Protein AF-A0A956CWF9-F1 (afdb_monomer)

pLDDT: mean 78.9, std 21.02, range [32.06, 98.38]

Sequence (217 aa):
RGPAAGLASVAGERPSEADIERQHREHLRGQAMARPWLARTEPELRRQPDGSLLYDGHRFRARIRPDGSVEFEDHGNAQTNGFSASGSFDLTDAIMGASGQDPHAAERDWFMRRTREVRERLESQYRAEQNAQGLSRLRGRLGRVWATTTRSTGARRRRIFQIWDEMAEDDTGRRGRDIVYAFIRETIPAGSEDAYTESELTRLNGSRESTQRFAPY

Mean predicted aligned error: 14.61 Å

Secondary structure (DSSP, 8-state):
-------------PPPHHHHHHHHHHHHHHHHH--GGGS-----PEEPTTS-EEEE-SSEEEEE-TTS-EEEEESS-----S----S---TTSSSSSSS---TTHHHHHHHHHHTHHHHHHHHHHHHHHHHHHHHHHHHHHHHHHHH-TTS-HHHHHHHHHHHHHTS-SSHHHHHHHHHHHHHHHHHS-TTSTTSPPHHHHHHHHHT--SSS-----

Radius of gyration: 35.84 Å; Cα contacts (8 Å, |Δi|>4): 148; chains: 1; bounding box: 73×37×129 Å

Solvent-accessible surface area (backbone atoms only — not comparable to full-atom values): 13351 Å² total; per-residue (Å²): 136,88,87,83,86,81,80,79,78,81,74,71,78,73,76,49,71,71,52,51,54,49,51,49,50,53,49,52,48,48,54,68,68,52,52,76,81,69,67,71,70,79,85,67,67,44,79,45,97,86,59,24,33,38,34,79,51,91,64,34,34,35,38,32,42,45,64,31,50,78,44,79,46,70,71,80,68,90,81,71,88,85,76,86,72,89,59,95,70,76,84,79,75,76,88,73,79,81,94,72,84,62,93,53,49,74,57,51,55,46,49,56,62,75,41,40,70,61,24,56,50,30,27,52,50,40,52,52,50,53,48,52,52,51,53,52,50,49,54,54,50,53,51,53,49,65,68,42,73,95,44,56,70,68,56,35,52,51,52,54,49,48,62,53,39,74,39,56,96,47,74,67,24,50,57,51,39,55,52,53,32,51,49,38,46,74,77,39,32,84,88,42,96,77,28,86,45,72,72,53,43,52,53,51,55,72,70,55,83,40,93,68,80,78,67,66,118

Foldseek 3Di:
DDDDDDPDDPPPPDDDPVRVVVVVVVVVVVVVVPPVCVVPPQFDWDADPQRWTWGDDPFWIWIQHLLLQIDIGGPDDPDDPDDPPPDRDPPPPPPPDDDDDPPCPVVVVVNCVSCVVVSVVSNVVVVVVVLVVVLVVLLVVLVVLCPPPVDDLLVSVVVLLVQLLPFDPDPSSVVSNVSSLVSCCVPVNPPDPSHQDPVNQVVSQVPGPDPDRPDSD

Nearest PDB structures (foldseek):
  4amw-assembly3_C  TM=5.789E-01  e=9.555E-01  Gracilariopsis lemaneiformis
  4r5l-assembly1_A  TM=3.100E-01  e=9.785E+00  Escherichia coli K-12

Structure (mmCIF, N/CA/C/O backbone):
data_AF-A0A956CWF9-F1
#
_entry.id   AF-A0A956CWF9-F1
#
loop_
_atom_site.group_PDB
_atom_site.id
_atom_site.type_symbol
_atom_site.label_atom_id
_atom_site.label_alt_id
_atom_site.label_comp_id
_atom_site.label_asym_id
_atom_site.label_entity_id
_atom_site.label_seq_id
_atom_site.pdbx_PDB_ins_code
_atom_site.Cartn_x
_atom_site.Cartn_y
_atom_site.Cartn_z
_atom_site.occupancy
_atom_site.B_iso_or_equiv
_atom_site.auth_seq_id
_atom_site.auth_comp_id
_atom_site.auth_asym_id
_atom_site.auth_atom_id
_atom_site.pdbx_PDB_model_num
ATOM 1 N N . ARG A 1 1 ? 47.752 -22.255 -101.907 1.00 38.72 1 ARG A N 1
ATOM 2 C CA . ARG A 1 1 ? 47.970 -20.828 -101.568 1.00 38.72 1 ARG A CA 1
ATOM 3 C C . ARG A 1 1 ? 46.664 -20.308 -100.959 1.00 38.72 1 ARG A C 1
ATOM 5 O O . ARG A 1 1 ? 45.693 -20.242 -101.696 1.00 38.72 1 ARG A O 1
ATOM 12 N N . GLY A 1 2 ? 46.623 -20.110 -99.630 1.00 45.16 2 GLY A N 1
ATOM 13 C CA . GLY A 1 2 ? 45.512 -19.466 -98.882 1.00 45.16 2 GLY A CA 1
ATOM 14 C C . GLY A 1 2 ? 45.508 -17.935 -99.061 1.00 45.16 2 GLY A C 1
ATOM 15 O O . GLY A 1 2 ? 46.334 -17.472 -99.854 1.00 45.16 2 GLY A O 1
ATOM 16 N N . PRO A 1 3 ? 44.639 -17.143 -98.385 1.00 46.34 3 PRO A N 1
ATOM 17 C CA . PRO A 1 3 ? 44.440 -17.103 -96.914 1.00 46.34 3 PRO A CA 1
ATOM 18 C C . PRO A 1 3 ? 42.939 -17.128 -96.490 1.00 46.34 3 PRO A C 1
ATOM 20 O O . PRO A 1 3 ? 42.069 -16.904 -97.319 1.00 46.34 3 PRO A O 1
ATOM 23 N N . ALA A 1 4 ? 42.507 -17.620 -95.321 1.00 37.88 4 ALA A N 1
ATOM 24 C CA . ALA A 1 4 ? 42.703 -17.292 -93.892 1.00 37.88 4 ALA A CA 1
ATOM 25 C C . ALA A 1 4 ? 41.442 -16.629 -93.297 1.00 37.88 4 ALA A C 1
ATOM 27 O O . ALA A 1 4 ? 41.021 -15.550 -93.705 1.00 37.88 4 ALA A O 1
ATOM 28 N N . ALA A 1 5 ? 40.853 -17.328 -92.326 1.00 47.03 5 ALA A N 1
ATOM 29 C CA . ALA A 1 5 ? 39.721 -16.906 -91.520 1.00 47.03 5 ALA A CA 1
ATOM 30 C C . ALA A 1 5 ? 40.086 -15.683 -90.662 1.00 47.03 5 ALA A C 1
ATOM 32 O O . ALA A 1 5 ? 41.040 -15.724 -89.886 1.00 47.03 5 ALA A O 1
ATOM 33 N N . GLY A 1 6 ? 39.311 -14.606 -90.789 1.00 35.19 6 GLY A N 1
ATOM 34 C CA . GLY A 1 6 ? 39.386 -13.447 -89.906 1.00 35.19 6 GLY A CA 1
ATOM 35 C C . GLY A 1 6 ? 38.500 -13.655 -88.683 1.00 35.19 6 GLY A C 1
ATOM 36 O O . GLY A 1 6 ? 37.302 -13.392 -88.734 1.00 35.19 6 GLY A O 1
ATOM 37 N N . LEU A 1 7 ? 39.090 -14.123 -87.584 1.00 40.03 7 LEU A N 1
ATOM 38 C CA . LEU A 1 7 ? 38.522 -13.974 -86.245 1.00 40.03 7 LEU A CA 1
ATOM 39 C C . LEU A 1 7 ? 38.532 -12.478 -85.901 1.00 40.03 7 LEU A C 1
ATOM 41 O O . LEU A 1 7 ? 39.585 -11.917 -85.600 1.00 40.03 7 LEU A O 1
ATOM 45 N N . ALA A 1 8 ? 37.375 -11.819 -85.971 1.00 40.47 8 ALA A N 1
ATOM 46 C CA . ALA A 1 8 ? 37.222 -10.473 -85.436 1.00 40.47 8 ALA A CA 1
ATOM 47 C C . ALA A 1 8 ? 37.295 -10.554 -83.906 1.00 40.47 8 ALA A C 1
ATOM 49 O O . ALA A 1 8 ? 36.378 -11.032 -83.239 1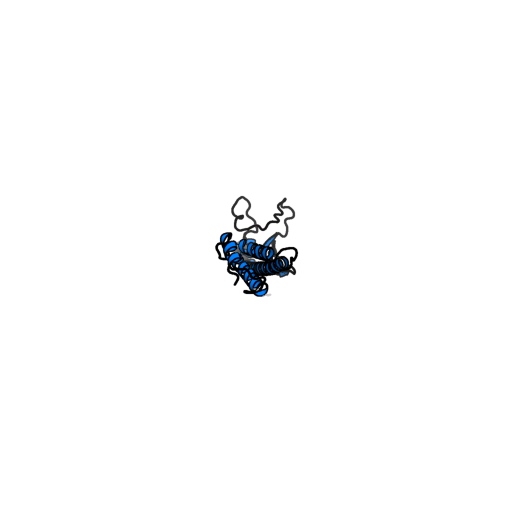.00 40.47 8 ALA A O 1
ATOM 50 N N . SER A 1 9 ? 38.438 -10.127 -83.373 1.00 40.41 9 SER A N 1
ATOM 51 C CA . SER A 1 9 ? 38.674 -9.905 -81.953 1.00 40.41 9 SER A CA 1
ATOM 52 C C . SER A 1 9 ? 37.603 -8.962 -81.405 1.00 40.41 9 SER A C 1
ATOM 54 O O . SER A 1 9 ? 37.582 -7.778 -81.743 1.00 40.41 9 SER A O 1
ATOM 56 N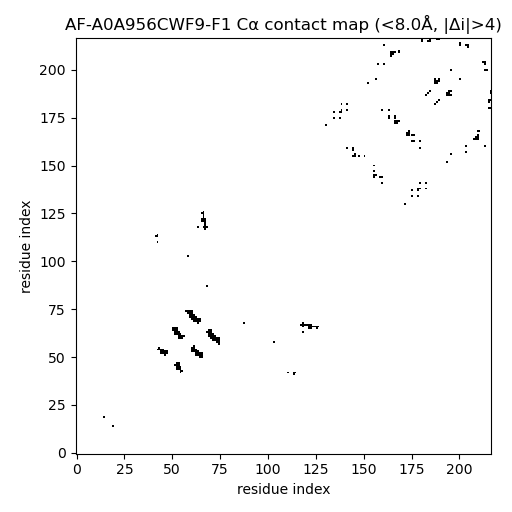 N . VAL A 1 10 ? 36.708 -9.478 -80.560 1.00 42.62 10 VAL A N 1
ATOM 57 C CA . VAL A 1 10 ? 35.881 -8.645 -79.683 1.00 42.62 10 VAL A CA 1
ATOM 58 C C . VAL A 1 10 ? 36.826 -8.093 -78.620 1.00 42.62 10 VAL A C 1
ATOM 60 O O . VAL A 1 10 ? 36.979 -8.658 -77.538 1.00 42.62 10 VAL A O 1
ATOM 63 N N . ALA A 1 11 ? 37.524 -7.012 -78.959 1.00 43.06 11 ALA A N 1
ATOM 64 C CA . ALA A 1 11 ? 38.237 -6.195 -77.995 1.00 43.06 11 ALA A CA 1
ATOM 65 C C . ALA A 1 11 ? 37.185 -5.446 -77.168 1.00 43.06 11 ALA A C 1
ATOM 67 O O . ALA A 1 11 ? 36.876 -4.288 -77.424 1.00 43.06 11 ALA A O 1
ATOM 68 N N . GLY A 1 12 ? 36.579 -6.152 -76.209 1.00 46.28 12 GLY A N 1
ATOM 69 C CA . GLY A 1 12 ? 35.868 -5.513 -75.113 1.00 46.28 12 GLY A CA 1
ATOM 70 C C . GLY A 1 12 ? 36.870 -4.622 -74.394 1.00 46.28 12 GLY A C 1
ATOM 71 O O . GLY A 1 12 ? 37.848 -5.117 -73.829 1.00 46.28 12 GLY A O 1
ATOM 72 N N . GLU A 1 13 ? 36.668 -3.317 -74.515 1.00 55.78 13 GLU A N 1
ATOM 73 C CA . GLU A 1 13 ? 37.487 -2.275 -73.914 1.00 55.78 13 GLU A CA 1
ATOM 74 C C . GLU A 1 13 ? 37.594 -2.570 -72.415 1.00 55.78 13 GLU A C 1
ATOM 76 O O . GLU A 1 13 ? 36.598 -2.559 -71.687 1.00 55.78 13 GLU A O 1
ATOM 81 N N . ARG A 1 14 ? 38.788 -2.979 -71.962 1.00 58.00 14 ARG A N 1
ATOM 82 C CA . ARG A 1 14 ? 38.994 -3.276 -70.545 1.00 58.00 14 ARG A CA 1
ATOM 83 C C . ARG A 1 14 ? 38.782 -1.968 -69.785 1.00 58.00 14 ARG A C 1
ATOM 85 O O . ARG A 1 14 ? 39.391 -0.971 -70.177 1.00 58.00 14 ARG A O 1
ATOM 92 N N . PRO A 1 15 ? 37.942 -1.958 -68.738 1.00 66.75 15 PRO A N 1
ATOM 93 C CA . PRO A 1 15 ? 37.686 -0.746 -67.978 1.00 66.75 15 PRO A CA 1
ATOM 94 C C . PRO A 1 15 ? 39.013 -0.182 -67.477 1.00 66.75 15 PRO A C 1
ATOM 96 O O . PRO A 1 15 ? 39.877 -0.931 -67.009 1.00 66.75 15 PRO A O 1
ATOM 99 N N . SER A 1 16 ? 39.185 1.130 -67.625 1.00 76.44 16 SER A N 1
ATOM 100 C CA . SER A 1 16 ? 40.387 1.797 -67.144 1.00 76.44 16 SER A CA 1
ATOM 101 C C . SER A 1 16 ? 40.460 1.691 -65.619 1.00 76.44 16 SER A C 1
ATOM 103 O O . SER A 1 16 ? 39.441 1.544 -64.940 1.00 76.44 16 SER A O 1
ATOM 105 N N . GLU A 1 17 ? 41.661 1.789 -65.058 1.00 69.31 17 GLU A N 1
ATOM 106 C CA . GLU A 1 17 ? 41.864 1.783 -63.604 1.00 69.31 17 GLU A CA 1
ATOM 107 C C . GLU A 1 17 ? 41.002 2.850 -62.903 1.00 69.31 17 GLU A C 1
ATOM 109 O O . GLU A 1 17 ? 40.387 2.583 -61.872 1.00 69.31 17 GLU A O 1
ATOM 114 N N . ALA A 1 18 ? 40.834 4.013 -63.540 1.00 75.19 18 ALA A N 1
ATOM 115 C CA . ALA A 1 18 ? 39.963 5.082 -63.062 1.00 75.19 18 ALA A CA 1
ATOM 116 C C . ALA A 1 18 ? 38.472 4.689 -63.035 1.00 75.19 18 ALA A C 1
ATOM 118 O O . ALA A 1 18 ? 37.728 5.137 -62.159 1.00 75.19 18 ALA A O 1
ATOM 119 N N . ASP A 1 19 ? 38.015 3.847 -63.964 1.00 73.31 19 ASP A N 1
ATOM 120 C CA . ASP A 1 19 ? 36.632 3.360 -63.988 1.00 73.31 19 ASP A CA 1
ATOM 121 C C . ASP A 1 19 ? 36.388 2.304 -62.912 1.00 73.31 19 ASP A C 1
ATOM 123 O O . ASP A 1 19 ? 35.338 2.319 -62.265 1.00 73.31 19 ASP A O 1
ATOM 127 N N . ILE A 1 20 ? 37.386 1.455 -62.658 1.00 71.62 20 ILE A N 1
ATOM 128 C CA . ILE A 1 20 ? 37.357 0.465 -61.579 1.00 71.62 20 ILE A CA 1
ATOM 129 C C . ILE A 1 20 ? 37.327 1.171 -60.219 1.00 71.62 20 ILE A C 1
ATOM 131 O O . ILE A 1 20 ? 36.494 0.841 -59.375 1.00 71.62 20 ILE A O 1
ATOM 135 N N . GLU A 1 21 ? 38.169 2.186 -60.006 1.00 69.75 21 GLU A N 1
ATOM 136 C CA . GLU A 1 21 ? 38.171 2.960 -58.760 1.00 69.75 21 GLU A CA 1
ATOM 137 C C . GLU A 1 21 ? 36.849 3.692 -58.520 1.00 69.75 21 GLU A C 1
ATOM 139 O O . GLU A 1 21 ? 36.355 3.737 -57.390 1.00 69.75 21 GLU A O 1
ATOM 144 N N . ARG A 1 22 ? 36.262 4.264 -59.575 1.00 76.88 22 ARG A N 1
ATOM 145 C CA . ARG A 1 22 ? 34.980 4.969 -59.499 1.00 76.88 22 ARG A CA 1
ATOM 146 C C . ARG A 1 22 ? 33.849 4.014 -59.132 1.00 76.88 22 ARG A C 1
ATOM 148 O O . ARG A 1 22 ? 33.129 4.285 -58.173 1.00 76.88 22 ARG A O 1
ATOM 155 N N . GLN A 1 23 ? 33.748 2.877 -59.825 1.00 75.31 23 GLN A N 1
ATOM 156 C CA . GLN A 1 23 ? 32.753 1.846 -59.524 1.00 75.31 23 GLN A CA 1
ATOM 157 C C . GLN A 1 23 ? 32.936 1.277 -58.120 1.00 75.31 23 GLN A C 1
ATOM 159 O O . GLN A 1 23 ? 31.961 1.111 -57.391 1.00 75.31 23 GLN A O 1
ATOM 164 N N . HIS A 1 24 ? 34.178 1.031 -57.7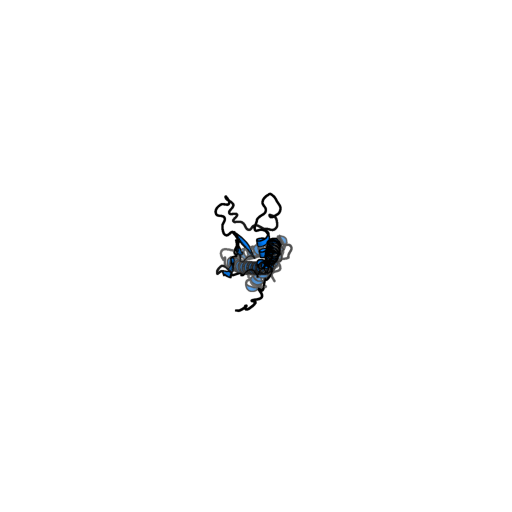00 1.00 69.44 24 HIS A N 1
ATOM 165 C CA . HIS A 1 24 ? 34.462 0.532 -56.361 1.00 69.44 24 HIS A CA 1
ATOM 166 C C . HIS A 1 24 ? 34.076 1.556 -55.286 1.00 69.44 24 HIS A C 1
ATOM 168 O O . HIS A 1 24 ? 33.443 1.202 -54.295 1.00 69.44 24 HIS A O 1
ATOM 174 N N . ARG A 1 25 ? 34.366 2.846 -55.498 1.00 70.19 25 ARG A N 1
ATOM 175 C CA . ARG A 1 25 ? 33.988 3.926 -54.575 1.00 70.19 25 ARG A CA 1
ATOM 176 C C . ARG A 1 25 ? 32.476 4.116 -54.495 1.00 70.19 25 ARG A C 1
ATOM 178 O O . ARG A 1 25 ? 31.954 4.316 -53.403 1.00 70.19 25 ARG A O 1
ATOM 185 N N . GLU A 1 26 ? 31.767 4.043 -55.617 1.00 74.06 26 GLU A N 1
ATOM 186 C CA . GLU A 1 26 ? 30.302 4.104 -55.655 1.00 74.06 26 GLU A CA 1
ATOM 187 C C . GLU A 1 26 ? 29.667 2.884 -54.988 1.00 74.06 26 GLU A C 1
ATOM 189 O O . GLU A 1 26 ? 28.724 3.037 -54.214 1.00 74.06 26 GLU A O 1
ATOM 194 N N . HIS A 1 27 ? 30.232 1.696 -55.199 1.00 70.62 27 HIS A N 1
ATOM 195 C CA . HIS A 1 27 ? 29.799 0.465 -54.550 1.00 70.62 27 HIS A CA 1
ATOM 196 C C . HIS A 1 27 ? 30.008 0.515 -53.034 1.00 70.62 27 HIS A C 1
ATOM 198 O O . HIS A 1 27 ? 29.072 0.268 -52.278 1.00 70.62 27 HIS A O 1
ATOM 204 N N . LEU A 1 28 ? 31.198 0.912 -52.575 1.00 71.62 28 LEU A N 1
ATOM 205 C CA . LEU A 1 28 ? 31.502 1.076 -51.152 1.00 71.62 28 LEU A CA 1
ATOM 206 C C . LEU A 1 28 ? 30.658 2.182 -50.516 1.00 71.62 28 LEU A C 1
ATOM 208 O O . LEU A 1 28 ? 30.201 2.030 -49.389 1.00 71.62 28 LEU A O 1
ATOM 212 N N . ARG A 1 29 ? 30.393 3.279 -51.234 1.00 62.50 29 ARG A N 1
ATOM 213 C CA . ARG A 1 29 ? 29.487 4.339 -50.772 1.00 62.50 29 ARG A CA 1
ATOM 214 C C . ARG A 1 29 ? 28.044 3.841 -50.697 1.00 62.50 29 ARG A C 1
ATOM 216 O O . ARG A 1 29 ? 27.359 4.154 -49.731 1.00 62.50 29 ARG A O 1
ATOM 223 N N . GLY A 1 30 ? 27.602 3.043 -51.665 1.00 61.34 30 GLY A N 1
ATOM 224 C CA . GLY A 1 30 ? 26.303 2.374 -51.665 1.00 61.34 30 GLY A CA 1
ATOM 225 C C . GLY A 1 30 ? 26.160 1.396 -50.501 1.00 61.34 30 GLY A C 1
ATOM 226 O O . GLY A 1 30 ? 25.149 1.437 -49.813 1.00 61.34 30 GLY A O 1
ATOM 227 N N . GLN A 1 31 ? 27.188 0.596 -50.211 1.00 57.97 31 GLN A N 1
ATOM 228 C CA . GLN A 1 31 ? 27.231 -0.300 -49.051 1.00 57.97 31 GLN A CA 1
ATOM 229 C C . GLN A 1 31 ? 27.351 0.444 -47.714 1.00 57.97 31 GLN A C 1
ATOM 231 O O . GLN A 1 31 ? 26.787 0.004 -46.724 1.00 57.97 31 GLN A O 1
ATOM 236 N N . ALA A 1 32 ? 28.056 1.575 -47.658 1.00 52.75 32 ALA A N 1
ATOM 237 C CA . ALA A 1 32 ? 28.150 2.390 -46.446 1.00 52.75 32 ALA A CA 1
ATOM 238 C C . ALA A 1 32 ? 26.839 3.146 -46.152 1.00 52.75 32 ALA A C 1
ATOM 240 O O . ALA A 1 32 ? 26.505 3.391 -44.990 1.00 52.75 32 ALA A O 1
ATOM 241 N N . MET A 1 33 ? 26.096 3.518 -47.202 1.00 56.00 33 MET A N 1
ATOM 242 C CA . MET A 1 33 ? 24.789 4.179 -47.110 1.00 56.00 33 MET A CA 1
ATOM 243 C C . MET A 1 33 ? 23.637 3.185 -46.924 1.00 56.00 33 MET A C 1
ATOM 245 O O . MET A 1 33 ? 22.672 3.493 -46.224 1.00 56.00 33 MET A O 1
ATOM 249 N N . ALA A 1 34 ? 23.739 1.980 -47.488 1.00 47.62 34 ALA A N 1
ATOM 250 C CA . ALA A 1 34 ? 22.885 0.856 -47.146 1.00 47.62 34 ALA A CA 1
ATOM 251 C C . ALA A 1 34 ? 23.291 0.389 -45.750 1.00 47.62 34 ALA A C 1
ATOM 253 O O . ALA A 1 34 ? 24.255 -0.340 -45.574 1.00 47.62 34 ALA A O 1
ATOM 254 N N . ARG A 1 35 ? 22.573 0.845 -44.729 1.00 47.84 35 ARG A N 1
ATOM 255 C CA . ARG A 1 35 ? 22.783 0.426 -43.342 1.00 47.84 35 ARG A CA 1
ATOM 256 C C . ARG A 1 35 ? 21.734 -0.649 -43.024 1.00 47.84 35 ARG A C 1
ATOM 258 O O . ARG A 1 35 ? 20.735 -0.325 -42.394 1.00 47.84 35 ARG A O 1
ATOM 265 N N . PRO A 1 36 ? 21.869 -1.915 -43.463 1.00 42.94 36 PRO A N 1
ATOM 266 C CA . PRO A 1 36 ? 20.877 -2.957 -43.176 1.00 42.94 36 PRO A CA 1
ATOM 267 C C . PRO A 1 36 ? 20.695 -3.199 -41.667 1.00 42.94 36 PRO A C 1
ATOM 269 O O . PRO A 1 36 ? 19.621 -3.600 -41.239 1.00 42.94 36 PRO A O 1
ATOM 272 N N . TRP A 1 37 ? 21.682 -2.845 -40.837 1.00 50.50 37 TRP A N 1
ATOM 273 C CA . TRP A 1 37 ? 21.579 -2.840 -39.369 1.00 50.50 37 TRP A CA 1
ATOM 274 C C . TRP A 1 37 ? 20.789 -1.648 -38.783 1.00 50.50 37 TRP A C 1
ATOM 276 O O . TRP A 1 37 ? 20.643 -1.541 -37.567 1.00 50.50 37 TRP A O 1
ATOM 286 N N . LEU A 1 38 ? 20.300 -0.719 -39.615 1.00 45.50 38 LEU A N 1
ATOM 287 C CA . LEU A 1 38 ? 19.359 0.334 -39.206 1.00 45.50 38 LEU A CA 1
ATOM 288 C C . LEU A 1 38 ? 17.898 -0.116 -39.251 1.00 45.50 38 LEU A C 1
ATOM 290 O O . LEU A 1 38 ? 17.056 0.581 -38.684 1.00 45.50 38 LEU A O 1
ATOM 294 N N . ALA A 1 39 ? 17.593 -1.277 -39.841 1.00 48.31 39 ALA A N 1
ATOM 295 C CA . ALA A 1 39 ? 16.344 -1.974 -39.560 1.00 48.31 39 ALA A CA 1
ATOM 296 C C . ALA A 1 39 ? 16.442 -2.536 -38.134 1.00 48.31 39 ALA A C 1
ATOM 298 O O . ALA A 1 39 ? 16.734 -3.707 -37.918 1.00 48.31 39 ALA A O 1
ATOM 299 N N . ARG A 1 40 ? 16.320 -1.650 -37.141 1.00 57.75 40 ARG A N 1
ATOM 300 C CA . ARG A 1 40 ? 16.381 -2.015 -35.728 1.00 57.75 40 ARG A CA 1
ATOM 301 C C . ARG A 1 40 ? 15.134 -2.834 -35.401 1.00 57.75 40 ARG A C 1
ATOM 303 O O . ARG A 1 40 ? 14.070 -2.263 -35.173 1.00 57.75 40 ARG A O 1
ATOM 310 N N . THR A 1 41 ? 15.274 -4.155 -35.439 1.00 67.69 41 THR A N 1
ATOM 311 C CA . THR A 1 41 ? 14.266 -5.124 -35.000 1.00 67.69 41 THR A CA 1
ATOM 312 C C . THR A 1 41 ? 13.858 -4.832 -33.558 1.00 67.69 41 THR A C 1
ATOM 314 O O . THR A 1 41 ? 14.696 -4.417 -32.763 1.00 67.69 41 THR A O 1
ATOM 317 N N . GLU A 1 42 ? 12.579 -5.018 -33.224 1.00 80.81 42 GLU A N 1
ATOM 318 C CA . GLU A 1 42 ? 12.066 -4.926 -31.849 1.00 80.81 42 GLU A CA 1
ATOM 319 C C . GLU A 1 42 ? 12.986 -5.691 -30.876 1.00 80.81 42 GLU A C 1
ATOM 321 O O . GLU A 1 42 ? 13.423 -6.792 -31.225 1.00 80.81 42 GLU A O 1
ATOM 326 N N . PRO A 1 43 ? 13.307 -5.158 -29.681 1.00 87.56 43 PRO A N 1
ATOM 327 C CA . PRO A 1 43 ? 14.107 -5.909 -28.723 1.00 87.56 43 PRO A CA 1
ATOM 328 C C . PRO A 1 43 ? 13.384 -7.205 -28.343 1.00 87.56 43 PRO A C 1
ATOM 330 O O . PRO A 1 43 ? 12.269 -7.184 -27.820 1.00 87.56 43 PRO A O 1
ATOM 333 N N . GLU A 1 44 ? 14.031 -8.342 -28.585 1.00 91.69 44 GLU A N 1
ATOM 334 C CA . GLU A 1 44 ? 13.503 -9.642 -28.184 1.00 91.69 44 GLU A CA 1
ATOM 335 C C . GLU A 1 44 ? 13.691 -9.829 -26.676 1.00 91.69 44 GLU A C 1
ATOM 337 O O . GLU A 1 44 ? 14.806 -9.979 -26.170 1.00 91.69 44 GLU A O 1
ATOM 342 N N . LEU A 1 45 ? 12.579 -9.787 -25.943 1.00 94.12 45 LEU A N 1
ATOM 343 C CA . LEU A 1 45 ? 12.557 -9.902 -24.490 1.00 94.12 45 LEU A CA 1
ATOM 344 C C . LEU A 1 45 ? 12.167 -11.320 -24.070 1.00 94.12 45 LEU A C 1
ATOM 346 O O . LEU A 1 45 ? 11.067 -11.792 -24.363 1.00 94.12 45 LEU A O 1
ATOM 350 N N . ARG A 1 46 ? 13.043 -11.988 -23.318 1.00 95.88 46 ARG A N 1
ATOM 351 C CA . ARG A 1 46 ? 12.792 -13.315 -22.744 1.00 95.88 46 ARG A CA 1
ATOM 352 C C . ARG A 1 46 ? 12.321 -13.190 -21.303 1.00 95.88 46 ARG A C 1
ATOM 354 O O . ARG A 1 46 ? 13.019 -12.622 -20.468 1.00 95.88 46 ARG A O 1
ATOM 361 N N . ARG A 1 47 ? 11.146 -13.738 -20.989 1.00 95.69 47 ARG A N 1
ATOM 362 C CA . ARG A 1 47 ? 10.630 -13.753 -19.615 1.00 95.69 47 ARG A CA 1
ATOM 363 C C . ARG A 1 47 ? 11.380 -14.768 -18.759 1.00 95.69 47 ARG A C 1
ATOM 365 O O . ARG A 1 47 ? 11.548 -15.911 -19.174 1.00 95.69 47 ARG A O 1
ATOM 372 N N . GLN A 1 48 ? 11.759 -14.352 -17.557 1.00 95.50 48 GLN A N 1
ATOM 373 C CA . GLN A 1 48 ? 12.440 -15.182 -16.571 1.00 95.50 48 GLN A CA 1
ATOM 374 C C . GLN A 1 48 ? 11.482 -15.655 -15.461 1.00 95.50 48 GLN A C 1
ATOM 376 O O . GLN A 1 48 ? 10.438 -15.030 -15.242 1.00 95.50 48 GLN A O 1
ATOM 381 N N . PRO A 1 49 ? 11.822 -16.738 -14.727 1.00 92.62 49 PRO A N 1
ATOM 382 C CA . PRO A 1 49 ? 10.987 -17.268 -13.641 1.00 92.62 49 PRO A CA 1
ATOM 383 C C . PRO A 1 49 ? 10.722 -16.275 -12.502 1.00 92.62 49 PRO A C 1
ATOM 385 O O . PRO A 1 49 ? 9.680 -16.332 -11.860 1.00 92.62 49 PRO A O 1
ATOM 388 N N . ASP A 1 50 ? 11.649 -15.347 -12.271 1.00 89.38 50 ASP A N 1
ATOM 389 C CA . ASP A 1 50 ? 11.549 -14.290 -11.257 1.00 89.38 50 ASP A CA 1
ATOM 390 C C . ASP A 1 50 ? 10.683 -13.089 -11.689 1.00 89.38 50 ASP A C 1
ATOM 392 O O . ASP A 1 50 ? 10.614 -12.083 -10.984 1.00 89.38 50 ASP A O 1
ATOM 396 N N . GLY A 1 51 ? 10.037 -13.176 -12.856 1.00 90.00 51 GLY A N 1
ATOM 397 C CA . GLY A 1 51 ? 9.179 -12.131 -13.406 1.00 90.00 51 GLY A CA 1
ATOM 398 C C . GLY A 1 51 ? 9.914 -11.033 -14.177 1.00 90.00 51 GLY A C 1
ATOM 399 O O . GLY A 1 51 ? 9.247 -10.196 -14.781 1.00 90.00 51 GLY A O 1
ATOM 400 N N . SER A 1 52 ? 11.249 -11.040 -14.211 1.00 93.75 52 SER A N 1
ATOM 401 C CA . SER A 1 52 ? 12.025 -10.104 -15.030 1.00 93.75 52 SER A CA 1
ATOM 402 C C . SER A 1 52 ? 11.980 -10.453 -16.522 1.00 93.75 52 SER A C 1
ATOM 404 O O . SER A 1 52 ? 11.642 -11.575 -16.918 1.00 93.75 52 SER A O 1
ATOM 406 N N . LEU A 1 53 ? 12.340 -9.485 -17.365 1.00 95.56 53 LEU A N 1
ATOM 407 C CA . LEU A 1 53 ? 12.535 -9.671 -18.799 1.00 95.56 53 LEU A CA 1
ATOM 408 C C . LEU A 1 53 ? 14.006 -9.456 -19.153 1.00 95.56 53 LEU A C 1
ATOM 410 O O . LEU A 1 53 ? 14.589 -8.431 -18.807 1.00 95.56 53 LEU A O 1
ATOM 414 N N . LEU A 1 54 ? 14.594 -10.411 -19.862 1.00 95.38 54 LEU A N 1
ATOM 415 C CA . LEU A 1 54 ? 15.979 -10.381 -20.302 1.00 95.38 54 LEU A CA 1
ATOM 416 C C . LEU A 1 54 ? 16.058 -10.068 -21.796 1.00 95.38 54 LEU A C 1
ATOM 418 O O . LEU A 1 54 ? 15.511 -10.798 -22.621 1.00 95.38 54 LEU A O 1
ATOM 422 N N . TYR A 1 55 ? 16.802 -9.027 -22.127 1.00 92.69 55 TYR A N 1
ATOM 423 C CA . TYR A 1 55 ? 17.321 -8.748 -23.454 1.00 92.69 55 TYR A CA 1
ATOM 424 C C . TYR A 1 55 ? 18.790 -9.161 -23.505 1.00 92.69 55 TYR A C 1
ATOM 426 O O . TYR A 1 55 ? 19.559 -8.831 -22.605 1.00 92.69 55 TYR A O 1
ATOM 434 N N . ASP A 1 56 ? 19.178 -9.884 -24.546 1.00 90.75 56 ASP A N 1
ATOM 435 C CA . ASP A 1 56 ? 20.544 -10.377 -24.744 1.00 90.75 56 ASP A CA 1
ATOM 436 C C . ASP A 1 56 ? 20.972 -9.923 -26.138 1.00 90.75 56 ASP A C 1
ATOM 438 O O . ASP A 1 56 ? 20.787 -10.625 -27.132 1.00 90.75 56 ASP A O 1
ATOM 442 N N . GLY A 1 57 ? 21.392 -8.662 -26.216 1.00 85.19 57 GLY A N 1
ATOM 443 C CA . GLY A 1 57 ? 21.821 -8.037 -27.455 1.00 85.19 57 GLY A CA 1
ATOM 444 C C . GLY A 1 57 ? 23.282 -8.339 -27.754 1.00 85.19 57 GLY A C 1
ATOM 445 O O . GLY A 1 57 ? 24.039 -8.810 -26.914 1.00 85.19 57 GLY A O 1
ATOM 446 N N . HIS A 1 58 ? 23.722 -7.996 -28.961 1.00 78.44 58 HIS A N 1
ATOM 447 C CA . HIS A 1 58 ? 25.124 -8.169 -29.343 1.00 78.44 58 HIS A CA 1
ATOM 448 C C . HIS A 1 58 ? 26.080 -7.339 -28.463 1.00 78.44 58 HIS A C 1
ATOM 450 O O . HIS A 1 58 ? 27.218 -7.734 -28.222 1.00 78.44 58 HIS A O 1
ATOM 456 N N . ARG A 1 59 ? 25.668 -6.134 -28.057 1.00 75.88 59 ARG A N 1
ATOM 457 C CA . ARG A 1 59 ? 26.544 -5.144 -27.403 1.00 75.88 59 ARG A CA 1
ATOM 458 C C . ARG A 1 59 ? 26.388 -5.131 -25.888 1.00 75.88 59 ARG A C 1
ATOM 460 O O . ARG A 1 59 ? 27.374 -4.992 -25.173 1.00 75.88 59 ARG A O 1
ATOM 467 N N . PHE A 1 60 ? 25.165 -5.325 -25.419 1.00 83.31 60 PHE A N 1
ATOM 468 C CA . PHE A 1 60 ? 24.839 -5.389 -24.007 1.00 83.31 60 PHE A CA 1
ATOM 469 C C . PHE A 1 60 ? 23.707 -6.381 -23.771 1.00 83.31 60 PHE A C 1
ATOM 471 O O . PHE A 1 60 ? 22.852 -6.626 -24.628 1.00 83.31 60 PHE A O 1
ATOM 478 N N . ARG A 1 61 ? 23.668 -6.857 -22.540 1.00 89.06 61 ARG A N 1
ATOM 479 C CA . ARG A 1 61 ? 22.539 -7.509 -21.916 1.00 89.06 61 ARG A CA 1
ATOM 480 C C . ARG A 1 61 ? 21.769 -6.483 -21.103 1.00 89.06 61 ARG A C 1
ATOM 482 O O . ARG A 1 61 ? 22.364 -5.651 -20.420 1.00 89.06 61 ARG A O 1
ATOM 489 N N . ALA A 1 62 ? 20.444 -6.538 -21.173 1.00 91.12 62 ALA A N 1
ATOM 490 C CA . ALA A 1 62 ? 19.596 -5.736 -20.310 1.00 91.12 62 ALA A CA 1
ATOM 491 C C . ALA A 1 62 ? 18.562 -6.574 -19.573 1.00 91.12 62 ALA A C 1
ATOM 493 O O . ALA A 1 62 ? 17.963 -7.488 -20.136 1.00 91.12 62 ALA A O 1
ATOM 494 N N . ARG A 1 63 ? 18.327 -6.246 -18.306 1.00 94.19 63 ARG A N 1
ATOM 495 C CA . ARG A 1 63 ? 17.356 -6.929 -17.453 1.00 94.19 63 ARG A CA 1
ATOM 496 C C . ARG A 1 63 ? 16.316 -5.938 -16.958 1.00 94.19 63 ARG A C 1
ATOM 498 O O . ARG A 1 63 ? 16.606 -5.111 -16.105 1.00 94.19 63 ARG A O 1
ATOM 505 N N . ILE A 1 64 ? 15.092 -6.047 -17.458 1.00 93.44 64 ILE A N 1
ATOM 506 C CA . ILE A 1 64 ? 13.951 -5.286 -16.953 1.00 93.44 64 ILE A CA 1
ATOM 507 C C . ILE A 1 64 ? 13.390 -6.024 -15.740 1.00 93.44 64 ILE A C 1
ATOM 509 O O . ILE A 1 64 ? 12.919 -7.156 -15.861 1.00 93.44 64 ILE A O 1
ATOM 513 N N . ARG A 1 65 ? 13.454 -5.414 -14.563 1.00 95.44 65 ARG A N 1
ATOM 514 C CA . ARG A 1 65 ? 12.904 -5.975 -13.326 1.00 95.44 65 ARG A CA 1
ATOM 515 C C . ARG A 1 65 ? 11.368 -5.940 -13.317 1.00 95.44 65 ARG A C 1
ATOM 517 O O . ARG A 1 65 ? 10.770 -5.203 -14.100 1.00 95.44 65 ARG A O 1
ATOM 524 N N . PRO A 1 66 ? 10.715 -6.691 -12.408 1.00 92.19 66 PRO A N 1
ATOM 525 C CA . PRO A 1 66 ? 9.260 -6.642 -12.249 1.00 92.19 66 PRO A CA 1
ATOM 526 C C . PRO A 1 66 ? 8.699 -5.239 -11.979 1.00 92.19 66 PRO A C 1
ATOM 528 O O . PRO A 1 66 ? 7.568 -4.969 -12.356 1.00 92.19 66 PRO A O 1
ATOM 531 N N . ASP A 1 67 ? 9.481 -4.342 -11.373 1.00 87.94 67 ASP A N 1
ATOM 532 C CA . ASP A 1 67 ? 9.108 -2.944 -11.114 1.00 87.94 67 ASP A CA 1
ATOM 533 C C . ASP A 1 67 ? 9.293 -2.009 -12.325 1.00 87.94 67 ASP A C 1
ATOM 535 O O . ASP A 1 67 ? 9.013 -0.818 -12.224 1.00 87.94 67 ASP A O 1
ATOM 539 N N . GLY A 1 68 ? 9.753 -2.531 -13.468 1.00 89.94 68 GLY A N 1
ATOM 540 C CA . GLY A 1 68 ? 10.003 -1.762 -14.687 1.00 89.94 68 GLY A CA 1
ATOM 541 C C . GLY A 1 68 ? 11.382 -1.095 -14.758 1.00 89.94 68 GLY A C 1
ATOM 542 O O . GLY A 1 68 ? 11.704 -0.507 -15.794 1.00 89.94 68 GLY A O 1
ATOM 543 N N . SER A 1 69 ? 12.219 -1.204 -13.719 1.00 90.75 69 SER A N 1
ATOM 544 C CA . SER A 1 69 ? 13.600 -0.697 -13.741 1.00 90.75 69 SER A CA 1
ATOM 545 C C . SER A 1 69 ? 14.504 -1.535 -14.656 1.00 90.75 69 SER A C 1
ATOM 547 O O . SER A 1 69 ? 14.228 -2.713 -14.897 1.00 90.75 69 SER A O 1
ATOM 549 N N . VAL A 1 70 ? 15.578 -0.938 -15.195 1.00 91.06 70 VAL A N 1
ATOM 550 C CA . VAL A 1 70 ? 16.459 -1.590 -16.184 1.00 91.06 70 VAL A CA 1
ATOM 551 C C . VAL A 1 70 ? 17.898 -1.721 -15.698 1.00 91.06 70 VAL A C 1
ATOM 553 O O . VAL A 1 70 ? 18.579 -0.744 -15.414 1.00 91.06 70 VAL A O 1
ATOM 556 N N . GLU A 1 71 ? 18.322 -2.976 -15.667 1.00 88.50 71 GLU A N 1
ATOM 557 C CA . GLU A 1 71 ? 19.672 -3.539 -15.621 1.00 88.50 71 GLU A CA 1
ATOM 558 C C . GLU A 1 71 ? 20.454 -3.389 -16.916 1.00 88.50 71 GLU A C 1
ATOM 560 O O . GLU A 1 71 ? 19.934 -3.924 -17.885 1.00 88.50 71 GLU A O 1
ATOM 565 N N . PHE A 1 72 ? 21.653 -2.804 -16.984 1.00 87.06 72 PHE A N 1
ATOM 566 C CA . PHE A 1 72 ? 22.526 -2.946 -18.164 1.00 87.06 72 PHE A CA 1
ATOM 567 C C . PHE A 1 72 ? 23.850 -3.627 -17.798 1.00 87.06 72 PHE A C 1
ATOM 569 O O . PHE A 1 72 ? 24.469 -3.286 -16.795 1.00 87.06 72 PHE A O 1
ATOM 576 N N . GLU A 1 73 ? 24.290 -4.565 -18.635 1.00 84.12 73 GLU A N 1
ATOM 577 C CA . GLU A 1 73 ? 25.562 -5.284 -18.523 1.00 84.12 73 GLU A CA 1
ATOM 578 C C . GLU A 1 73 ? 26.215 -5.374 -19.914 1.00 84.12 73 GLU A C 1
ATOM 580 O O . GLU A 1 73 ? 25.591 -5.855 -20.856 1.00 84.12 73 GLU A O 1
ATOM 585 N N . ASP A 1 74 ? 27.458 -4.915 -20.076 1.00 80.31 74 ASP A N 1
ATOM 586 C CA . ASP A 1 74 ? 28.138 -4.905 -21.382 1.00 80.31 74 ASP A CA 1
ATOM 587 C C . ASP A 1 74 ? 28.870 -6.226 -21.668 1.00 80.31 74 ASP A C 1
ATOM 589 O O . ASP A 1 74 ? 29.572 -6.774 -20.813 1.00 80.31 74 ASP A O 1
ATOM 593 N N . HIS A 1 75 ? 28.781 -6.716 -22.908 1.00 64.81 75 HIS A N 1
ATOM 594 C CA . HIS A 1 75 ? 29.544 -7.885 -23.344 1.00 64.81 75 HIS A CA 1
ATOM 595 C C . HIS A 1 75 ? 30.977 -7.465 -23.717 1.00 64.81 75 HIS A C 1
ATOM 597 O O . HIS A 1 75 ? 31.240 -7.124 -24.867 1.00 64.81 75 HIS A O 1
ATOM 603 N N . GLY A 1 76 ? 31.920 -7.500 -22.764 1.00 55.53 76 GLY A N 1
ATOM 604 C CA . GLY A 1 76 ? 33.352 -7.558 -23.106 1.00 55.53 76 GLY A CA 1
ATOM 605 C C . GLY A 1 76 ? 34.319 -6.514 -22.542 1.00 55.53 76 GLY A C 1
ATOM 606 O O . GLY A 1 76 ? 35.434 -6.462 -23.046 1.00 55.53 76 GLY A O 1
ATOM 607 N N . ASN A 1 77 ? 33.999 -5.771 -21.477 1.00 43.06 77 ASN A N 1
ATOM 608 C CA . ASN A 1 77 ? 35.034 -5.077 -20.693 1.00 43.06 77 ASN A CA 1
ATOM 609 C C . ASN A 1 77 ? 35.175 -5.701 -19.300 1.00 43.06 77 ASN A C 1
ATOM 611 O O . ASN A 1 77 ? 34.654 -5.202 -18.304 1.00 43.06 77 ASN A O 1
ATOM 615 N N . ALA A 1 78 ? 35.942 -6.792 -19.227 1.00 45.81 78 ALA A N 1
ATOM 616 C CA . ALA A 1 78 ? 36.673 -7.095 -18.005 1.00 45.81 78 ALA A CA 1
ATOM 617 C C . ALA A 1 78 ? 37.645 -5.924 -17.756 1.00 45.81 78 ALA A C 1
ATOM 619 O O . ALA A 1 78 ? 38.530 -5.696 -18.572 1.00 45.81 78 ALA A O 1
ATOM 620 N N . GLN A 1 79 ? 37.462 -5.209 -16.639 1.00 39.91 79 GLN A N 1
ATOM 621 C CA . GLN A 1 79 ? 38.157 -3.979 -16.201 1.00 39.91 79 GLN A CA 1
ATOM 622 C C . GLN A 1 79 ? 37.534 -2.651 -16.667 1.00 39.91 79 GLN A C 1
ATOM 624 O O . GLN A 1 79 ? 38.079 -1.916 -17.482 1.00 39.91 79 GLN A O 1
ATOM 629 N N . THR A 1 80 ? 36.449 -2.259 -16.001 1.00 35.72 80 THR A N 1
ATOM 630 C CA . THR A 1 80 ? 36.345 -0.886 -15.490 1.00 35.72 80 THR A CA 1
ATOM 631 C C . THR A 1 80 ? 36.374 -0.970 -13.965 1.00 35.72 80 THR A C 1
ATOM 633 O O . THR A 1 80 ? 35.609 -1.712 -13.348 1.00 35.72 80 THR A O 1
ATOM 636 N N . ASN A 1 81 ? 37.367 -0.314 -13.369 1.00 35.16 81 ASN A N 1
ATOM 637 C CA . ASN A 1 81 ? 37.601 -0.280 -11.932 1.00 35.16 81 ASN A CA 1
ATOM 638 C C . ASN A 1 81 ? 36.348 0.204 -11.186 1.00 35.16 81 ASN A C 1
ATOM 640 O O . ASN A 1 81 ? 35.958 1.358 -11.316 1.00 35.16 81 ASN A O 1
ATOM 644 N N . GLY A 1 82 ? 35.789 -0.675 -10.352 1.00 32.72 82 GLY A N 1
ATOM 645 C CA . GLY A 1 82 ? 35.104 -0.327 -9.108 1.00 32.72 82 GLY A CA 1
ATOM 646 C C . GLY A 1 82 ? 33.969 0.693 -9.193 1.00 32.72 82 GLY A C 1
ATOM 647 O O . GLY A 1 82 ? 34.100 1.770 -8.631 1.00 32.72 82 GLY A O 1
ATOM 648 N N . PHE A 1 83 ? 32.828 0.323 -9.776 1.00 32.06 83 PHE A N 1
ATOM 649 C CA . PHE A 1 83 ? 31.536 0.913 -9.398 1.00 32.06 83 PHE A CA 1
ATOM 650 C C . PHE A 1 83 ? 30.404 -0.101 -9.629 1.00 32.06 83 PHE A C 1
ATOM 652 O O . PHE A 1 83 ? 29.621 -0.015 -10.568 1.00 32.06 83 PHE A O 1
ATOM 659 N N . SER A 1 84 ? 30.316 -1.109 -8.760 1.00 36.06 84 SER A N 1
ATOM 660 C CA . SER A 1 84 ? 29.091 -1.896 -8.603 1.00 36.06 84 SER A CA 1
ATOM 661 C C . SER A 1 84 ? 28.083 -1.044 -7.835 1.00 36.06 84 SER A C 1
ATOM 663 O O . SER A 1 84 ? 28.001 -1.102 -6.609 1.00 36.06 84 SER A O 1
ATOM 665 N N . ALA A 1 85 ? 27.356 -0.200 -8.562 1.00 35.41 85 ALA A N 1
ATOM 666 C CA . ALA A 1 85 ? 26.265 0.585 -8.016 1.00 35.41 85 ALA A CA 1
ATOM 667 C C . ALA A 1 85 ? 25.022 -0.316 -7.915 1.00 35.41 85 ALA A C 1
ATOM 669 O O . ALA A 1 85 ? 24.124 -0.282 -8.749 1.00 35.41 85 ALA A O 1
ATOM 670 N N . SER A 1 86 ? 24.988 -1.171 -6.890 1.00 38.69 86 SER A N 1
ATOM 671 C CA . SER A 1 86 ? 23.747 -1.796 -6.433 1.00 38.69 86 SER A CA 1
ATOM 672 C C . SER A 1 86 ? 22.870 -0.703 -5.818 1.00 38.69 86 SER A C 1
ATOM 674 O O . SER A 1 86 ? 22.893 -0.457 -4.614 1.00 38.69 86 SER A O 1
ATOM 676 N N . GLY A 1 87 ? 22.150 0.008 -6.672 1.00 34.75 87 GLY A N 1
ATOM 677 C 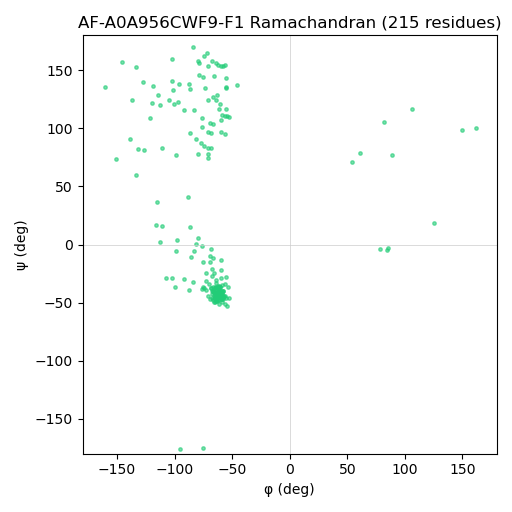CA . GLY A 1 87 ? 21.206 1.050 -6.316 1.00 34.75 87 GLY A CA 1
ATOM 678 C C . GLY A 1 87 ? 20.284 1.254 -7.503 1.00 34.75 87 GLY A C 1
ATOM 679 O O . GLY A 1 87 ? 20.730 1.253 -8.643 1.00 34.75 87 GLY A O 1
ATOM 680 N N . SER A 1 88 ? 18.986 1.361 -7.257 1.00 45.19 88 SER A N 1
ATOM 681 C CA . SER A 1 88 ? 18.034 1.816 -8.267 1.00 45.19 88 SER A CA 1
ATOM 682 C C . SER A 1 88 ? 18.442 3.227 -8.701 1.00 45.19 88 SER A C 1
ATOM 684 O O . SER A 1 88 ? 18.148 4.183 -7.990 1.00 45.19 88 SER A O 1
ATOM 686 N N . PHE A 1 89 ? 19.172 3.361 -9.809 1.00 38.25 89 PHE A N 1
ATOM 687 C CA . PHE A 1 89 ? 19.557 4.661 -10.353 1.00 38.25 89 PHE A CA 1
ATOM 688 C C . PHE A 1 89 ? 18.509 5.122 -11.366 1.00 38.25 89 PHE A C 1
ATOM 690 O O . PHE A 1 89 ? 18.327 4.508 -12.418 1.00 38.25 89 PHE A O 1
ATOM 697 N N . ASP A 1 90 ? 17.840 6.225 -11.024 1.00 46.69 90 ASP A N 1
ATOM 698 C CA . ASP A 1 90 ? 17.088 7.079 -11.940 1.00 46.69 90 ASP A CA 1
ATOM 699 C C . ASP A 1 90 ? 18.021 7.559 -13.059 1.00 46.69 90 ASP A C 1
ATOM 701 O O . ASP A 1 90 ? 18.769 8.529 -12.928 1.00 46.69 90 ASP A O 1
ATOM 705 N N . LEU A 1 91 ? 18.005 6.851 -14.185 1.00 43.38 91 LEU A N 1
ATOM 706 C CA . LEU A 1 91 ? 18.879 7.119 -15.325 1.00 43.38 91 LEU A CA 1
ATOM 707 C C . LEU A 1 91 ? 18.263 8.142 -16.295 1.00 43.38 91 LEU A C 1
ATOM 709 O O . LEU A 1 91 ? 18.340 7.982 -17.510 1.00 43.38 91 LEU A O 1
ATOM 713 N N . THR A 1 92 ? 17.641 9.190 -15.746 1.00 43.50 92 THR A N 1
ATOM 714 C CA . THR A 1 92 ? 17.282 10.398 -16.511 1.00 43.50 92 THR A CA 1
ATOM 715 C C . THR A 1 92 ? 18.177 11.587 -16.139 1.00 43.50 92 THR A C 1
ATOM 717 O O . THR A 1 92 ? 18.490 12.385 -17.016 1.00 43.50 92 THR A O 1
ATOM 720 N N . ASP A 1 93 ? 18.709 11.657 -14.911 1.00 40.50 93 ASP A N 1
ATOM 721 C CA . ASP A 1 93 ? 19.481 12.831 -14.455 1.00 40.50 93 ASP A CA 1
ATOM 722 C C . ASP A 1 93 ? 21.013 12.686 -14.533 1.00 40.50 93 ASP A C 1
ATOM 724 O O . ASP A 1 93 ? 21.736 13.659 -14.329 1.00 40.50 93 ASP A O 1
ATOM 728 N N . ALA A 1 94 ? 21.545 11.512 -14.886 1.00 44.56 94 ALA A N 1
ATOM 729 C CA . ALA A 1 94 ? 22.992 11.250 -14.849 1.00 44.56 94 ALA A CA 1
ATOM 730 C C . ALA A 1 94 ? 23.678 11.091 -16.224 1.00 44.56 94 ALA A C 1
ATOM 732 O O . ALA A 1 94 ? 24.810 10.619 -16.282 1.00 44.56 94 ALA A O 1
ATOM 733 N N . ILE A 1 95 ? 23.042 11.501 -17.332 1.00 45.78 95 ILE A N 1
ATOM 734 C CA . ILE A 1 95 ? 23.700 11.602 -18.660 1.00 45.78 95 ILE A CA 1
ATOM 735 C C . ILE A 1 95 ? 23.761 13.070 -19.130 1.00 45.78 95 ILE A C 1
ATOM 737 O O . ILE A 1 95 ? 23.655 13.400 -20.306 1.00 45.78 95 ILE A O 1
ATOM 741 N N . MET A 1 96 ? 23.979 13.994 -18.194 1.00 48.09 96 MET A N 1
ATOM 742 C CA . MET A 1 96 ? 24.550 15.307 -18.498 1.00 48.09 96 MET A CA 1
ATOM 743 C C . MET A 1 96 ? 25.555 15.686 -17.416 1.00 48.09 96 MET A C 1
ATOM 745 O O . MET A 1 96 ? 25.213 16.306 -16.416 1.00 48.09 96 MET A O 1
ATOM 749 N N . GLY A 1 97 ? 26.820 15.331 -17.629 1.00 46.59 97 GLY A N 1
ATOM 750 C CA . GLY A 1 97 ? 27.894 15.852 -16.794 1.00 46.59 97 GLY A CA 1
ATOM 751 C C . GLY A 1 97 ? 29.178 15.048 -16.877 1.00 46.59 97 GLY A C 1
ATOM 752 O O . GLY A 1 97 ? 29.330 14.065 -16.172 1.00 46.59 97 GLY A O 1
ATOM 753 N N . ALA A 1 98 ? 30.117 15.567 -17.668 1.00 38.44 98 ALA A N 1
ATOM 754 C CA . ALA A 1 98 ? 31.546 15.255 -17.669 1.00 38.44 98 ALA A CA 1
ATOM 755 C C . ALA A 1 98 ? 32.015 13.987 -18.419 1.00 38.44 98 ALA A C 1
ATOM 757 O O . ALA A 1 98 ? 31.971 12.866 -17.933 1.00 38.44 98 ALA A O 1
ATOM 758 N N . SER A 1 99 ? 32.625 14.256 -19.578 1.00 49.47 99 SER A N 1
ATOM 759 C CA . SER A 1 99 ? 33.875 13.626 -20.026 1.00 49.47 99 SER A CA 1
ATOM 760 C C . SER A 1 99 ? 33.870 12.108 -20.225 1.00 49.47 99 SER A C 1
ATOM 762 O O . SER A 1 99 ? 34.447 11.353 -19.452 1.00 49.47 99 SER A O 1
ATOM 764 N N . GLY A 1 100 ? 33.315 11.687 -21.359 1.00 45.62 100 GLY A N 1
ATOM 765 C CA . GLY A 1 100 ? 33.439 10.331 -21.887 1.00 45.62 100 GLY A CA 1
ATOM 766 C C . GLY A 1 100 ? 32.185 9.989 -22.667 1.00 45.62 100 GLY A C 1
ATOM 767 O O . GLY A 1 100 ? 31.159 9.686 -22.075 1.00 45.62 100 GLY A O 1
ATOM 768 N N . GLN A 1 101 ? 32.227 10.106 -23.995 1.00 47.19 101 GLN A N 1
ATOM 769 C CA . GLN A 1 101 ? 31.122 9.647 -24.835 1.00 47.19 101 GLN A CA 1
ATOM 770 C C . GLN A 1 101 ? 30.942 8.146 -24.583 1.00 47.19 101 GLN A C 1
ATOM 772 O O . GLN A 1 101 ? 31.799 7.378 -25.008 1.00 47.19 101 GLN A O 1
ATOM 777 N N . ASP A 1 102 ? 29.881 7.737 -23.876 1.00 53.94 102 ASP A N 1
ATOM 778 C CA . ASP A 1 102 ? 29.502 6.326 -23.766 1.00 53.94 102 ASP A CA 1
ATOM 779 C C . ASP A 1 102 ? 29.309 5.801 -25.202 1.00 53.94 102 ASP A C 1
ATOM 781 O O . ASP A 1 102 ? 28.361 6.225 -25.880 1.00 53.94 102 ASP A O 1
ATOM 785 N N . PRO A 1 103 ? 30.190 4.909 -25.703 1.00 54.72 103 PRO A N 1
ATOM 786 C CA . PRO A 1 103 ? 30.116 4.402 -27.073 1.00 54.72 103 PRO A CA 1
ATOM 787 C C . PRO A 1 103 ? 28.797 3.673 -27.373 1.00 54.72 103 PRO A C 1
ATOM 789 O O . PRO A 1 103 ? 28.487 3.413 -28.539 1.00 54.72 103 PRO A O 1
ATOM 792 N N . HIS A 1 104 ? 28.019 3.351 -26.335 1.00 63.78 104 HIS A N 1
ATOM 793 C CA . HIS A 1 104 ? 26.778 2.590 -26.388 1.00 63.78 104 HIS A CA 1
ATOM 794 C C . HIS A 1 104 ? 25.526 3.408 -26.026 1.00 63.78 104 HIS A C 1
ATOM 796 O O . HIS A 1 104 ? 24.420 2.862 -26.093 1.00 63.78 104 HIS A O 1
ATOM 802 N N . ALA A 1 105 ? 25.648 4.713 -25.740 1.00 68.31 105 ALA A N 1
ATOM 803 C CA . ALA A 1 105 ? 24.515 5.573 -25.362 1.00 68.31 105 ALA A CA 1
ATOM 804 C C . ALA A 1 105 ? 23.353 5.499 -26.368 1.00 68.31 105 ALA A C 1
ATOM 806 O O . ALA A 1 105 ? 22.209 5.269 -25.996 1.00 68.31 105 ALA A O 1
ATOM 807 N N . ALA A 1 106 ? 23.646 5.569 -27.670 1.00 75.19 106 ALA A N 1
ATOM 808 C CA . ALA A 1 106 ? 22.619 5.547 -28.714 1.00 75.19 106 ALA A CA 1
ATOM 809 C C . ALA A 1 106 ? 21.845 4.214 -28.823 1.00 75.19 106 ALA A C 1
ATOM 811 O O . ALA A 1 106 ? 20.732 4.190 -29.363 1.00 75.19 106 ALA A O 1
ATOM 812 N N . GLU A 1 107 ? 22.435 3.101 -28.376 1.00 77.12 107 GLU A N 1
ATOM 813 C CA . GLU A 1 107 ? 21.800 1.778 -28.378 1.00 77.12 107 GLU A CA 1
ATOM 814 C C . GLU A 1 107 ? 20.985 1.559 -27.100 1.00 77.12 107 GLU A C 1
ATOM 816 O O . GLU A 1 107 ? 19.850 1.086 -27.174 1.00 77.12 107 GLU A O 1
ATOM 821 N N . ARG A 1 108 ? 21.501 2.012 -25.950 1.00 84.00 108 ARG A N 1
ATOM 822 C CA . ARG A 1 108 ? 20.754 2.058 -24.684 1.00 84.00 108 ARG A CA 1
ATOM 823 C C . ARG A 1 108 ? 19.541 2.985 -24.792 1.00 84.00 108 ARG A C 1
ATOM 825 O O . ARG A 1 108 ? 18.436 2.571 -24.462 1.00 84.00 108 ARG A O 1
ATOM 832 N N . ASP A 1 109 ? 19.690 4.167 -25.388 1.00 81.19 109 ASP A N 1
ATOM 833 C CA . ASP A 1 109 ? 18.587 5.101 -25.665 1.00 81.19 109 ASP A CA 1
ATOM 834 C C . ASP A 1 109 ? 17.537 4.512 -26.609 1.00 81.19 109 ASP A C 1
ATOM 836 O O . ASP A 1 109 ? 16.339 4.800 -26.520 1.00 81.19 109 ASP A O 1
ATOM 840 N N . TRP A 1 110 ? 17.971 3.708 -27.580 1.00 85.69 110 TRP A N 1
ATOM 841 C CA . TRP A 1 110 ? 17.049 2.980 -28.440 1.00 85.69 110 TRP A CA 1
ATOM 842 C C . TRP A 1 110 ? 16.269 1.936 -27.640 1.00 85.69 110 TRP A C 1
ATOM 844 O O . TRP A 1 110 ? 15.040 1.942 -27.692 1.00 85.69 110 TRP A O 1
ATOM 854 N N . PHE A 1 111 ? 16.955 1.112 -26.850 1.00 87.94 111 PHE A N 1
ATOM 855 C CA . PHE A 1 111 ? 16.328 0.096 -26.012 1.00 87.94 111 PHE A CA 1
ATOM 856 C C . PHE A 1 111 ? 15.348 0.706 -25.005 1.00 87.94 111 PHE A C 1
ATOM 858 O O . PHE A 1 111 ? 14.203 0.266 -24.908 1.00 87.94 111 PHE A O 1
ATOM 865 N N . MET A 1 112 ? 15.748 1.772 -24.308 1.00 89.44 112 MET A N 1
ATOM 866 C CA . MET A 1 112 ? 14.914 2.458 -23.318 1.00 89.44 112 MET A CA 1
ATOM 867 C C . MET A 1 112 ? 13.646 3.050 -23.931 1.00 89.44 112 MET A C 1
ATOM 869 O O . MET A 1 112 ? 12.590 3.024 -23.291 1.00 89.44 112 MET A O 1
ATOM 873 N N . ARG A 1 113 ? 13.730 3.555 -25.169 1.00 87.94 113 ARG A N 1
ATOM 874 C CA . ARG A 1 113 ? 12.562 4.035 -25.916 1.00 87.94 113 ARG A CA 1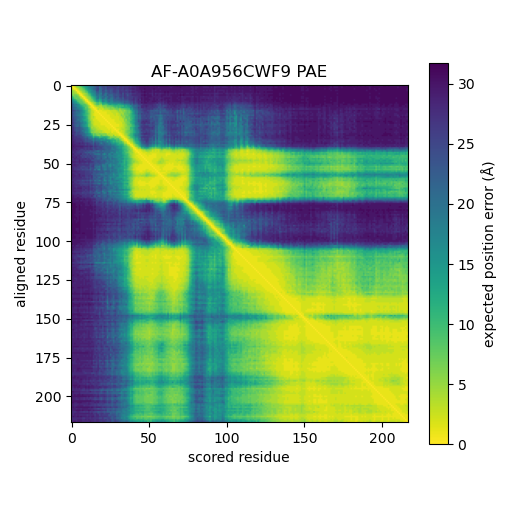
ATOM 875 C C . ARG A 1 113 ? 11.653 2.898 -26.362 1.00 87.94 113 ARG A C 1
ATOM 877 O O . ARG A 1 113 ? 10.452 3.030 -26.195 1.00 87.94 113 ARG A O 1
ATOM 884 N N . ARG A 1 114 ? 12.196 1.799 -26.898 1.00 91.31 114 ARG A N 1
ATOM 885 C CA . ARG A 1 114 ? 11.386 0.667 -27.399 1.00 91.31 114 ARG A CA 1
ATOM 886 C C . ARG A 1 114 ? 10.754 -0.174 -26.297 1.00 91.31 114 ARG A C 1
ATOM 888 O O . ARG A 1 114 ? 9.755 -0.834 -26.530 1.00 91.31 114 ARG A O 1
ATOM 895 N N . THR A 1 115 ? 11.330 -0.164 -25.101 1.00 92.31 115 THR A N 1
ATOM 896 C CA . THR A 1 115 ? 10.810 -0.931 -23.960 1.00 92.31 115 THR A CA 1
ATOM 897 C C . THR A 1 115 ? 9.949 -0.103 -23.017 1.00 92.31 115 THR A C 1
ATOM 899 O O . THR A 1 115 ? 9.520 -0.621 -21.988 1.00 92.31 115 THR A O 1
ATOM 902 N N . ARG A 1 116 ? 9.689 1.171 -23.334 1.00 89.62 116 ARG A N 1
ATOM 903 C CA . ARG A 1 116 ? 8.948 2.089 -22.463 1.00 89.62 116 ARG A CA 1
ATOM 904 C C . ARG A 1 116 ? 7.592 1.518 -22.058 1.00 89.62 116 ARG A C 1
ATOM 906 O O . ARG A 1 116 ? 7.335 1.374 -20.870 1.00 89.62 116 ARG A O 1
ATOM 913 N N . GLU A 1 117 ? 6.784 1.109 -23.024 1.00 91.94 117 GLU A N 1
ATOM 914 C CA . GLU A 1 117 ? 5.423 0.618 -22.801 1.00 91.94 117 GLU A CA 1
ATOM 915 C C . GLU A 1 117 ? 5.424 -0.676 -21.972 1.00 91.94 117 GLU A C 1
ATOM 917 O O . GLU A 1 117 ? 4.573 -0.897 -21.109 1.00 91.94 117 GLU A O 1
ATOM 922 N N . VAL A 1 118 ? 6.419 -1.541 -22.198 1.00 92.25 118 VAL A N 1
ATOM 923 C CA . VAL A 1 118 ? 6.596 -2.771 -21.418 1.00 92.25 118 VAL A CA 1
ATOM 924 C C . VAL A 1 118 ? 6.944 -2.444 -19.967 1.00 92.25 118 VAL A C 1
ATOM 926 O O . VAL A 1 118 ? 6.376 -3.058 -19.064 1.00 92.25 118 VAL A O 1
ATOM 929 N N . ARG A 1 119 ? 7.843 -1.481 -19.740 1.00 93.88 119 ARG A N 1
ATOM 930 C CA . ARG A 1 119 ? 8.267 -1.050 -18.401 1.00 93.88 119 ARG A CA 1
ATOM 931 C C . ARG A 1 119 ? 7.139 -0.366 -17.640 1.00 93.88 119 ARG A C 1
ATOM 933 O O . ARG A 1 119 ? 6.886 -0.752 -16.508 1.00 93.88 119 ARG A O 1
ATOM 940 N N . GLU A 1 120 ? 6.408 0.545 -18.275 1.00 89.12 120 GLU A N 1
ATOM 941 C CA . GLU A 1 120 ? 5.238 1.216 -17.684 1.00 89.12 120 GLU A CA 1
ATOM 942 C C . GLU A 1 120 ? 4.156 0.207 -17.268 1.00 89.12 120 GLU A C 1
ATOM 944 O O . GLU A 1 120 ? 3.556 0.312 -16.193 1.00 89.12 120 GLU A O 1
ATOM 949 N N . ARG A 1 121 ? 3.931 -0.824 -18.093 1.00 93.12 121 ARG A N 1
ATOM 950 C CA . ARG A 1 121 ? 3.011 -1.917 -17.760 1.00 93.12 121 ARG A CA 1
ATOM 951 C C . ARG A 1 121 ? 3.498 -2.729 -16.558 1.00 93.12 121 ARG A C 1
ATOM 953 O O . ARG A 1 121 ? 2.687 -3.027 -15.684 1.00 93.12 121 ARG A O 1
ATOM 960 N N . LEU A 1 122 ? 4.779 -3.101 -16.524 1.00 91.00 122 LEU A N 1
ATOM 961 C CA . LEU A 1 122 ? 5.372 -3.851 -15.410 1.00 91.00 122 LEU A CA 1
ATOM 962 C C . LEU A 1 122 ? 5.308 -3.052 -14.106 1.00 91.00 122 LEU A C 1
ATOM 964 O O . LEU A 1 122 ? 4.798 -3.554 -13.112 1.00 91.00 122 LEU A O 1
ATOM 968 N N . GLU A 1 123 ? 5.707 -1.783 -14.137 1.00 88.88 123 GLU A N 1
ATOM 969 C CA . GLU A 1 123 ? 5.615 -0.866 -13.000 1.00 88.88 123 GLU A CA 1
ATOM 970 C C . GLU A 1 123 ? 4.178 -0.766 -12.469 1.00 88.88 123 GLU A C 1
ATOM 972 O O . GLU A 1 123 ? 3.936 -0.877 -11.264 1.00 88.88 123 GLU A O 1
ATOM 977 N N . SER A 1 124 ? 3.199 -0.617 -13.366 1.00 88.12 124 SER A N 1
ATOM 978 C CA . SER A 1 124 ? 1.779 -0.562 -13.002 1.00 88.12 124 SER A CA 1
ATOM 979 C C . SER A 1 124 ? 1.298 -1.857 -12.341 1.00 88.12 124 SER A C 1
ATOM 981 O O . SER A 1 124 ? 0.602 -1.809 -11.323 1.00 88.12 124 SER A O 1
ATOM 983 N N . GLN A 1 125 ? 1.682 -3.015 -12.887 1.00 90.69 125 GLN A N 1
ATOM 984 C CA . GLN A 1 125 ? 1.363 -4.328 -12.317 1.00 90.69 125 GLN A CA 1
ATOM 985 C C . GLN A 1 125 ? 2.009 -4.505 -10.942 1.00 90.69 125 GLN A C 1
ATOM 987 O O . GLN A 1 125 ? 1.320 -4.831 -9.977 1.00 90.69 125 GLN A O 1
ATOM 992 N N . TYR A 1 126 ? 3.300 -4.204 -10.826 1.00 89.62 126 TYR A N 1
ATOM 993 C CA . TYR A 1 126 ? 4.044 -4.308 -9.579 1.00 89.62 126 TYR A CA 1
ATOM 994 C C . TYR A 1 126 ? 3.452 -3.413 -8.490 1.00 89.62 126 TYR A C 1
ATOM 996 O O . TYR A 1 126 ? 3.216 -3.868 -7.371 1.00 89.62 126 TYR A O 1
ATOM 1004 N N . ARG A 1 127 ? 3.114 -2.159 -8.813 1.00 86.12 127 ARG A N 1
ATOM 1005 C CA . ARG A 1 127 ? 2.418 -1.256 -7.882 1.00 86.12 127 ARG A CA 1
ATOM 1006 C C . ARG A 1 127 ? 1.063 -1.812 -7.452 1.00 86.12 127 ARG A C 1
ATOM 1008 O O . ARG A 1 127 ? 0.732 -1.756 -6.269 1.00 86.12 127 ARG A O 1
ATOM 1015 N N . ALA A 1 128 ? 0.277 -2.356 -8.380 1.00 85.50 128 ALA A N 1
ATOM 1016 C CA . ALA A 1 128 ? -1.011 -2.963 -8.057 1.00 85.50 128 ALA A CA 1
ATOM 1017 C C . ALA A 1 128 ? -0.858 -4.169 -7.111 1.00 85.50 128 ALA A C 1
ATOM 1019 O O . ALA A 1 128 ? -1.596 -4.276 -6.130 1.00 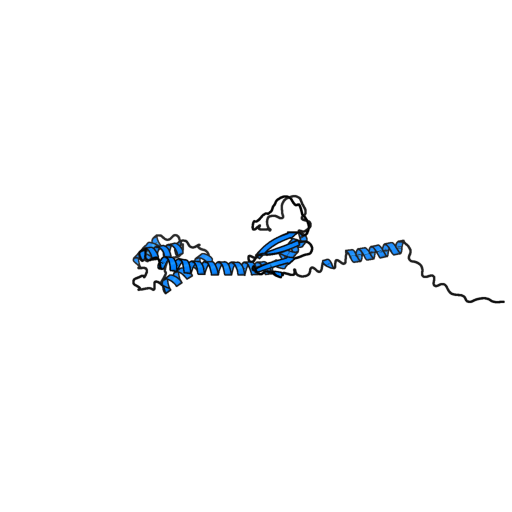85.50 128 ALA A O 1
ATOM 1020 N N . GLU A 1 129 ? 0.130 -5.032 -7.351 1.00 88.56 129 GLU A N 1
ATOM 1021 C CA . GLU A 1 129 ? 0.438 -6.184 -6.501 1.00 88.56 129 GLU A CA 1
ATOM 1022 C C . GLU A 1 129 ? 0.936 -5.770 -5.114 1.00 88.56 129 GLU A C 1
ATOM 1024 O O . GLU A 1 129 ? 0.439 -6.285 -4.110 1.00 88.56 129 GLU A O 1
ATOM 1029 N N . GLN A 1 130 ? 1.868 -4.815 -5.028 1.00 86.62 130 GLN A N 1
ATOM 1030 C CA . GLN A 1 130 ? 2.356 -4.287 -3.748 1.00 86.62 130 GLN A CA 1
ATOM 1031 C C . GLN A 1 130 ? 1.215 -3.681 -2.930 1.00 86.62 130 GLN A C 1
ATOM 1033 O O . GLN A 1 130 ? 1.099 -3.955 -1.732 1.00 86.62 130 GLN A O 1
ATOM 1038 N N . ASN A 1 131 ? 0.319 -2.938 -3.584 1.00 82.81 131 ASN A N 1
ATOM 1039 C CA . ASN A 1 131 ? -0.879 -2.404 -2.949 1.00 82.81 131 ASN A CA 1
ATOM 1040 C C . ASN A 1 131 ? -1.781 -3.532 -2.435 1.00 82.81 131 ASN A C 1
ATOM 1042 O O . ASN A 1 131 ? -2.137 -3.539 -1.258 1.00 82.81 131 ASN A O 1
ATOM 1046 N N . ALA A 1 132 ? -2.109 -4.525 -3.266 1.00 81.88 132 ALA A N 1
ATOM 1047 C CA . ALA A 1 132 ? -2.949 -5.654 -2.863 1.00 81.88 132 ALA A CA 1
ATOM 1048 C C . ALA A 1 132 ? -2.349 -6.439 -1.679 1.00 81.88 132 ALA A C 1
ATOM 1050 O O . ALA A 1 132 ? -3.052 -6.763 -0.716 1.00 81.88 132 ALA A O 1
ATOM 1051 N N . GLN A 1 133 ? -1.038 -6.694 -1.699 1.00 88.06 133 GLN A N 1
ATOM 1052 C CA . GLN A 1 133 ? -0.333 -7.345 -0.596 1.00 88.06 133 GLN A CA 1
ATOM 1053 C C . GLN A 1 133 ? -0.341 -6.488 0.674 1.00 88.06 133 GLN A C 1
ATOM 1055 O O . GLN A 1 133 ? -0.593 -7.011 1.761 1.00 88.06 133 GLN A O 1
ATOM 1060 N N . GLY A 1 134 ? -0.093 -5.180 0.559 1.00 85.75 134 GLY A N 1
ATOM 1061 C CA . GLY A 1 134 ? -0.146 -4.238 1.678 1.00 85.75 134 GLY A CA 1
ATOM 1062 C C . GLY A 1 134 ? -1.522 -4.217 2.345 1.00 85.75 134 GLY A C 1
ATOM 1063 O O . GLY A 1 134 ? -1.626 -4.347 3.567 1.00 85.75 134 GLY A O 1
ATOM 1064 N N . LEU A 1 135 ? -2.581 -4.167 1.538 1.00 84.12 135 LEU A N 1
ATOM 1065 C CA . LEU A 1 135 ? -3.972 -4.206 1.989 1.00 84.12 135 LEU A CA 1
ATOM 1066 C C . LEU A 1 135 ? -4.334 -5.543 2.666 1.00 84.12 135 LEU A C 1
ATOM 1068 O O . LEU A 1 135 ? -4.965 -5.554 3.726 1.00 84.12 135 LEU A O 1
ATOM 1072 N N . SER A 1 136 ? -3.873 -6.677 2.130 1.00 88.12 136 SER A N 1
ATOM 1073 C CA . SER A 1 136 ? -4.058 -7.993 2.764 1.00 88.12 136 SER A CA 1
ATOM 1074 C C . SER A 1 136 ? -3.334 -8.090 4.117 1.00 88.12 136 SER A C 1
ATOM 1076 O O . SER A 1 136 ? -3.908 -8.520 5.125 1.00 88.12 136 SER A O 1
ATOM 1078 N N . ARG A 1 137 ? -2.090 -7.595 4.192 1.00 92.56 137 ARG A N 1
ATOM 1079 C CA . ARG A 1 137 ? -1.322 -7.522 5.449 1.00 92.56 137 ARG A CA 1
ATOM 1080 C C . ARG A 1 137 ? -2.014 -6.637 6.486 1.00 92.56 137 ARG A C 1
ATOM 1082 O O . ARG A 1 137 ? -2.018 -6.998 7.666 1.00 92.56 137 ARG A O 1
ATOM 1089 N N . LEU A 1 138 ? -2.609 -5.516 6.067 1.00 95.00 138 LEU A N 1
ATOM 1090 C CA . LEU A 1 138 ? -3.393 -4.638 6.939 1.00 95.00 138 LEU A CA 1
ATOM 1091 C C . LEU A 1 138 ? -4.567 -5.399 7.561 1.00 95.00 138 LEU A C 1
ATOM 1093 O O . LEU A 1 138 ? -4.706 -5.392 8.784 1.00 95.00 138 LEU A O 1
ATOM 1097 N N . ARG A 1 139 ? -5.351 -6.127 6.757 1.00 93.88 139 ARG A N 1
ATOM 1098 C CA . ARG A 1 139 ? -6.466 -6.936 7.271 1.00 93.88 139 ARG A CA 1
ATOM 1099 C C . ARG A 1 139 ? -5.996 -7.968 8.302 1.00 93.88 139 ARG A C 1
ATOM 1101 O O . ARG A 1 139 ? -6.570 -8.064 9.385 1.00 93.88 139 ARG A O 1
ATOM 1108 N N . GLY A 1 140 ? -4.894 -8.670 8.029 1.00 94.62 140 GLY A N 1
ATOM 1109 C CA . GLY A 1 140 ? -4.289 -9.596 8.994 1.00 94.62 140 GLY A CA 1
ATOM 1110 C C . GLY A 1 140 ? -3.800 -8.914 10.283 1.00 94.62 140 GLY A C 1
ATOM 1111 O O . GLY A 1 140 ? -3.944 -9.468 11.374 1.00 94.62 140 GLY A O 1
ATOM 1112 N N . ARG A 1 141 ? -3.247 -7.696 10.190 1.00 96.00 141 ARG A N 1
ATOM 1113 C CA . ARG A 1 141 ? -2.839 -6.887 11.355 1.00 96.00 141 ARG A CA 1
ATOM 1114 C C . ARG A 1 141 ? -4.043 -6.509 12.220 1.00 96.00 141 ARG A C 1
ATOM 1116 O O . ARG A 1 141 ? -3.951 -6.658 13.436 1.00 96.00 141 ARG A O 1
ATOM 1123 N N . LEU A 1 142 ? -5.148 -6.068 11.617 1.00 97.62 142 LEU A N 1
ATOM 1124 C CA . LEU A 1 142 ? -6.387 -5.735 12.333 1.00 97.62 142 LEU A CA 1
ATOM 1125 C C . LEU A 1 142 ? -6.950 -6.956 13.071 1.00 97.62 142 LEU A C 1
ATOM 1127 O O . LEU A 1 142 ? -7.232 -6.870 14.267 1.00 97.62 142 LEU A O 1
ATOM 1131 N N . GLY A 1 143 ? -6.991 -8.115 12.406 1.00 96.19 143 GLY A N 1
ATOM 1132 C CA . GLY A 1 143 ? -7.400 -9.377 13.027 1.00 96.19 143 GLY A CA 1
ATOM 1133 C C . GLY A 1 143 ? -6.556 -9.738 14.253 1.00 96.19 143 GLY A C 1
ATOM 1134 O O . GLY A 1 143 ? -7.100 -10.070 15.303 1.00 96.19 143 GLY A O 1
ATOM 1135 N N . ARG A 1 144 ? -5.225 -9.590 14.176 1.00 97.00 144 ARG A N 1
ATOM 1136 C CA . ARG A 1 144 ? -4.334 -9.824 15.330 1.00 97.00 144 ARG A CA 1
ATOM 1137 C C . ARG A 1 144 ? -4.578 -8.846 16.479 1.00 97.00 144 ARG A C 1
ATOM 1139 O O . ARG A 1 144 ? -4.562 -9.257 17.638 1.00 97.00 144 ARG A O 1
ATOM 1146 N N . VAL A 1 145 ? -4.798 -7.563 16.177 1.00 96.81 145 VAL A N 1
ATOM 1147 C CA . VAL A 1 145 ? -5.136 -6.558 17.200 1.00 96.81 145 VAL A CA 1
ATOM 1148 C C . VAL A 1 145 ? -6.415 -6.961 17.926 1.00 96.81 145 VAL A C 1
ATOM 1150 O O . VAL A 1 145 ? -6.443 -6.944 19.157 1.00 96.81 145 VAL A O 1
ATOM 1153 N N . TRP A 1 146 ? -7.439 -7.376 17.181 1.00 96.88 146 TRP A N 1
ATOM 1154 C CA . TRP A 1 146 ? -8.718 -7.776 17.753 1.00 96.88 146 TRP A CA 1
ATOM 1155 C C . TRP A 1 146 ? -8.639 -9.065 18.578 1.00 96.88 146 TRP A C 1
ATOM 1157 O O . TRP A 1 146 ? -9.167 -9.122 19.690 1.00 96.88 146 TRP A O 1
ATOM 1167 N N . ALA A 1 147 ? -7.909 -10.066 18.084 1.00 95.50 147 ALA A N 1
ATOM 1168 C CA . ALA A 1 147 ? -7.724 -11.350 18.755 1.00 95.50 147 ALA A CA 1
ATOM 1169 C C . ALA A 1 147 ? -6.861 -11.269 20.029 1.00 95.50 147 ALA A C 1
ATOM 1171 O O . ALA A 1 147 ? -6.786 -12.239 20.780 1.00 95.50 147 ALA A O 1
ATOM 1172 N N . THR A 1 148 ? -6.196 -10.139 20.303 1.00 93.44 148 THR A N 1
ATOM 1173 C CA . THR A 1 148 ? -5.348 -10.011 21.496 1.00 93.44 148 THR A CA 1
ATOM 1174 C C . THR A 1 148 ? -6.188 -9.802 22.763 1.00 93.44 148 THR A C 1
ATOM 1176 O O . THR A 1 148 ? -6.418 -8.670 23.187 1.00 93.44 148 THR A O 1
ATOM 1179 N N . THR A 1 149 ? -6.610 -10.896 23.396 1.00 87.00 149 THR A N 1
ATOM 1180 C CA . THR A 1 149 ? -7.472 -10.905 24.596 1.00 87.00 149 THR A CA 1
ATOM 1181 C C . THR A 1 149 ? -6.807 -10.378 25.867 1.00 87.00 149 THR A C 1
ATOM 1183 O O . THR A 1 149 ? -7.498 -10.011 26.810 1.00 87.00 149 THR A O 1
ATOM 1186 N N . THR A 1 150 ? -5.477 -10.258 25.891 1.00 91.06 150 THR A N 1
ATOM 1187 C CA . THR A 1 150 ? -4.755 -9.590 26.989 1.00 91.06 150 THR A CA 1
ATOM 1188 C C . THR A 1 150 ? -5.035 -8.085 27.056 1.00 91.06 150 THR A C 1
ATOM 1190 O O . THR A 1 150 ? -4.688 -7.435 28.040 1.00 91.06 150 THR A O 1
ATOM 1193 N N . ARG A 1 151 ? -5.670 -7.508 26.025 1.00 88.00 151 ARG A N 1
ATOM 1194 C CA . ARG A 1 151 ? -6.128 -6.116 25.995 1.00 88.00 151 ARG A CA 1
ATOM 1195 C C . ARG A 1 151 ? -7.630 -6.039 26.241 1.00 88.00 151 ARG A C 1
ATOM 1197 O O . ARG A 1 151 ? -8.406 -6.789 25.651 1.00 88.00 151 ARG A O 1
ATOM 1204 N N . SER A 1 152 ? -8.051 -5.032 27.007 1.00 94.56 152 SER A N 1
ATOM 1205 C CA . SER A 1 152 ? -9.471 -4.684 27.102 1.00 94.56 152 SER A CA 1
ATOM 1206 C C . SER A 1 152 ? -10.046 -4.343 25.723 1.00 94.56 152 SER A C 1
ATOM 1208 O O . SER A 1 152 ? -9.331 -3.893 24.821 1.00 94.56 152 SER A O 1
ATOM 1210 N N . THR A 1 153 ? -11.353 -4.533 25.542 1.00 94.00 153 THR A N 1
ATOM 1211 C CA . THR A 1 153 ? -12.037 -4.228 24.275 1.00 94.00 153 THR A CA 1
ATOM 1212 C C . THR A 1 153 ? -11.826 -2.775 23.842 1.00 94.00 153 THR A C 1
ATOM 1214 O O . THR A 1 153 ? -11.443 -2.521 22.700 1.00 94.00 153 THR A O 1
ATOM 1217 N N . GLY A 1 154 ? -11.944 -1.817 24.768 1.00 95.62 154 GLY A N 1
ATOM 1218 C CA . GLY A 1 154 ? -11.669 -0.404 24.481 1.00 95.62 154 GLY A CA 1
ATOM 1219 C C . GLY A 1 154 ? -10.222 -0.142 24.039 1.00 95.62 154 GLY A C 1
ATOM 1220 O O . GLY A 1 154 ? -9.981 0.659 23.138 1.00 95.62 154 GLY A O 1
ATOM 1221 N N . ALA A 1 155 ? -9.238 -0.854 24.601 1.00 96.25 155 ALA A N 1
ATOM 1222 C CA . ALA A 1 155 ? -7.846 -0.732 24.164 1.00 96.25 155 ALA A CA 1
ATOM 1223 C C . ALA A 1 155 ? -7.630 -1.289 22.744 1.00 96.25 155 ALA A C 1
ATOM 1225 O O . ALA A 1 155 ? -6.877 -0.704 21.961 1.00 96.25 155 ALA A O 1
ATOM 1226 N N . ARG A 1 156 ? -8.315 -2.384 22.385 1.00 97.75 156 ARG A N 1
ATOM 1227 C CA . ARG A 1 156 ? -8.297 -2.943 21.022 1.00 97.75 156 ARG A CA 1
ATOM 1228 C C . ARG A 1 156 ? -8.912 -1.967 20.016 1.00 97.75 156 ARG A C 1
ATOM 1230 O O . ARG A 1 156 ? -8.272 -1.651 19.015 1.00 97.75 156 ARG A O 1
ATOM 1237 N N . ARG A 1 157 ? -10.085 -1.408 20.330 1.00 97.62 157 ARG A N 1
ATOM 1238 C CA . ARG A 1 157 ? -10.756 -0.371 19.528 1.00 97.62 157 ARG A CA 1
ATOM 1239 C C . ARG A 1 157 ? -9.904 0.877 19.334 1.00 97.62 157 ARG A C 1
ATOM 1241 O O . ARG A 1 157 ? -9.774 1.367 18.211 1.00 97.62 157 ARG A O 1
ATOM 1248 N N . ARG A 1 158 ? -9.264 1.364 20.400 1.00 97.25 158 ARG A N 1
ATOM 1249 C CA . ARG A 1 158 ? -8.331 2.496 20.315 1.00 97.25 158 ARG A CA 1
ATOM 1250 C C . ARG A 1 158 ? -7.151 2.190 19.398 1.00 97.25 158 ARG A C 1
ATOM 1252 O O . ARG A 1 158 ? -6.754 3.056 18.626 1.00 97.25 158 ARG A O 1
ATOM 1259 N N . ARG A 1 159 ? -6.601 0.971 19.441 1.00 97.81 159 ARG A N 1
ATOM 1260 C CA . ARG A 1 159 ? -5.495 0.607 18.547 1.00 97.81 159 ARG A CA 1
ATOM 1261 C C . ARG A 1 159 ? -5.933 0.526 17.084 1.00 97.81 159 ARG A C 1
ATOM 1263 O O . ARG A 1 159 ? -5.169 0.938 16.220 1.00 97.81 159 ARG A O 1
ATOM 1270 N N . ILE A 1 160 ? -7.139 0.032 16.806 1.00 98.00 160 ILE A N 1
ATOM 1271 C CA . ILE A 1 160 ? -7.712 0.044 15.450 1.00 98.00 160 ILE A CA 1
ATOM 1272 C C . ILE A 1 160 ? -7.879 1.485 14.949 1.00 98.00 160 ILE A C 1
ATOM 1274 O O . ILE A 1 160 ? -7.480 1.780 13.827 1.00 98.00 160 ILE A O 1
ATOM 1278 N N . PHE A 1 161 ? -8.386 2.388 15.793 1.00 98.38 161 PHE A N 1
ATOM 1279 C CA . PHE A 1 161 ? -8.484 3.812 15.465 1.00 98.38 161 PHE A CA 1
ATOM 1280 C C . PHE A 1 161 ? -7.116 4.428 15.139 1.00 98.38 161 PHE A C 1
ATOM 1282 O O . PHE A 1 161 ? -6.984 5.072 14.110 1.00 98.38 161 PHE A O 1
ATOM 1289 N N . GLN A 1 162 ? -6.084 4.179 15.950 1.00 98.00 162 GLN A N 1
ATOM 1290 C CA . GLN A 1 162 ? -4.734 4.692 15.672 1.00 98.00 162 GLN A CA 1
ATOM 1291 C C . GLN A 1 162 ? -4.201 4.213 14.319 1.00 98.00 162 GLN A C 1
ATOM 1293 O O . GLN A 1 162 ? -3.631 4.994 13.576 1.00 98.00 162 GLN A O 1
ATOM 1298 N N . ILE A 1 163 ? -4.432 2.943 13.965 1.00 97.69 163 ILE A N 1
ATOM 1299 C CA . ILE A 1 163 ? -4.036 2.414 12.650 1.00 97.69 163 ILE A CA 1
ATOM 1300 C C . ILE A 1 163 ? -4.726 3.173 11.511 1.00 97.69 163 ILE A C 1
ATOM 1302 O O . ILE A 1 163 ? -4.116 3.342 10.464 1.00 97.69 163 ILE A O 1
ATOM 1306 N N . TRP A 1 164 ? -5.981 3.585 11.698 1.00 98.19 164 TRP A N 1
ATOM 1307 C CA . TRP A 1 164 ? -6.732 4.394 10.737 1.00 98.19 164 TRP A CA 1
ATOM 1308 C C . TRP A 1 164 ? -6.247 5.850 10.685 1.00 98.19 164 TRP A C 1
ATOM 1310 O O . TRP A 1 164 ? -6.162 6.418 9.599 1.00 98.19 164 TRP A O 1
ATOM 1320 N N . ASP A 1 165 ? -5.914 6.434 11.836 1.00 98.19 165 ASP A N 1
ATOM 1321 C CA . ASP A 1 165 ? -5.519 7.841 11.968 1.00 98.19 165 ASP A 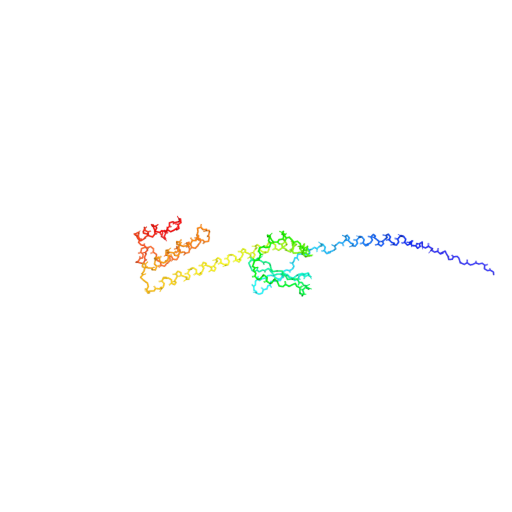CA 1
ATOM 1322 C C . ASP A 1 165 ? -4.098 8.093 11.438 1.00 98.19 165 ASP A C 1
ATOM 1324 O O . ASP A 1 165 ? -3.860 9.078 10.753 1.00 98.19 165 ASP A O 1
ATOM 1328 N N . GLU A 1 166 ? -3.186 7.137 11.656 1.00 96.38 166 GLU A N 1
ATOM 1329 C CA . GLU A 1 166 ? -1.796 7.141 11.165 1.00 96.38 166 GLU A CA 1
ATOM 1330 C C . GLU A 1 166 ? -1.692 6.993 9.624 1.00 96.38 166 GLU A C 1
ATOM 1332 O O . GLU A 1 166 ? -0.589 6.988 9.071 1.00 96.38 166 GLU A O 1
ATOM 1337 N N . MET A 1 167 ? -2.803 6.802 8.900 1.00 94.75 167 MET A N 1
ATOM 1338 C CA . MET A 1 167 ? -2.768 6.604 7.447 1.00 94.75 167 MET A CA 1
ATOM 1339 C C . MET A 1 167 ? -2.498 7.905 6.691 1.00 94.75 167 MET A C 1
ATOM 1341 O O . MET A 1 167 ? -3.034 8.960 7.020 1.00 94.75 167 MET A O 1
ATOM 1345 N N . ALA A 1 168 ? -1.745 7.809 5.593 1.00 93.06 168 ALA A N 1
ATOM 1346 C CA . ALA A 1 168 ? -1.491 8.942 4.708 1.00 93.06 168 ALA A CA 1
ATOM 1347 C C . ALA A 1 168 ? -2.795 9.576 4.178 1.00 93.06 168 ALA A C 1
ATOM 1349 O O . ALA A 1 168 ? -3.838 8.928 4.074 1.00 93.06 168 ALA A O 1
ATOM 1350 N N . GLU A 1 169 ? -2.751 10.854 3.817 1.00 93.31 169 GLU A N 1
ATOM 1351 C CA . GLU A 1 169 ? -3.906 11.589 3.268 1.00 93.31 169 GLU A CA 1
ATOM 1352 C C . GLU A 1 169 ? -4.037 11.436 1.737 1.00 93.31 169 GLU A C 1
ATOM 1354 O O . GLU A 1 169 ? -4.759 12.183 1.082 1.00 93.31 169 GLU A O 1
ATOM 1359 N N . ASP A 1 170 ? -3.342 10.458 1.155 1.00 90.25 170 ASP A N 1
ATOM 1360 C CA . ASP A 1 170 ? -3.356 10.150 -0.273 1.00 90.25 170 ASP A CA 1
ATOM 1361 C C . ASP A 1 170 ? -4.355 9.027 -0.632 1.00 90.25 170 ASP A C 1
ATOM 1363 O O . ASP A 1 170 ? -5.099 8.493 0.200 1.00 90.25 170 ASP A O 1
ATOM 1367 N N . ASP A 1 171 ? -4.365 8.642 -1.908 1.00 87.75 171 ASP A N 1
ATOM 1368 C CA . ASP A 1 171 ? -5.201 7.558 -2.431 1.00 87.75 171 ASP A CA 1
ATOM 1369 C C . ASP A 1 171 ? -4.950 6.207 -1.746 1.00 87.75 171 ASP A C 1
ATOM 1371 O O . ASP A 1 171 ? -5.884 5.417 -1.560 1.00 87.75 171 ASP A O 1
ATOM 1375 N N . THR A 1 172 ? -3.704 5.932 -1.358 1.00 86.44 172 THR A N 1
ATOM 1376 C CA . THR A 1 172 ? -3.326 4.693 -0.671 1.00 86.44 172 THR A CA 1
ATOM 1377 C C . THR A 1 172 ? -3.915 4.669 0.732 1.00 86.44 172 THR A C 1
ATOM 1379 O O . THR A 1 172 ? -4.539 3.680 1.126 1.00 86.44 172 THR A O 1
ATOM 1382 N N . GLY A 1 173 ? -3.783 5.770 1.471 1.00 91.12 173 GLY A N 1
ATOM 1383 C CA . GLY A 1 173 ? -4.363 5.905 2.796 1.00 91.12 173 GLY A CA 1
ATOM 1384 C C . GLY A 1 173 ? -5.888 5.889 2.773 1.00 91.12 173 GLY A C 1
ATOM 1385 O O . GLY A 1 173 ? -6.491 5.244 3.627 1.00 91.12 173 GLY A O 1
ATOM 1386 N N . ARG A 1 174 ? -6.544 6.495 1.772 1.00 93.44 174 ARG A N 1
ATOM 1387 C CA . ARG A 1 174 ? -8.004 6.365 1.588 1.00 93.44 174 ARG A CA 1
ATOM 1388 C C . ARG A 1 174 ? -8.431 4.897 1.464 1.00 93.44 174 ARG A C 1
ATOM 1390 O O . ARG A 1 174 ? -9.275 4.446 2.231 1.00 93.44 174 ARG A O 1
ATOM 1397 N N . ARG A 1 175 ? -7.792 4.127 0.575 1.00 91.19 175 ARG A N 1
ATOM 1398 C CA . ARG A 1 175 ? -8.076 2.685 0.411 1.00 91.19 175 ARG A CA 1
ATOM 1399 C C . ARG A 1 175 ? -7.805 1.886 1.689 1.00 91.19 175 ARG A C 1
ATOM 1401 O O . ARG A 1 175 ? -8.533 0.946 1.998 1.00 91.19 175 ARG A O 1
ATOM 1408 N N . GLY A 1 176 ? -6.766 2.249 2.439 1.00 94.19 176 GLY A N 1
ATOM 1409 C CA . GLY A 1 176 ? -6.484 1.654 3.745 1.00 94.19 176 GLY A CA 1
ATOM 1410 C C . GLY A 1 176 ? -7.611 1.903 4.754 1.00 94.19 176 GLY A C 1
ATOM 1411 O O . GLY A 1 176 ? -8.032 0.968 5.441 1.00 94.19 176 GLY A O 1
ATOM 1412 N N . ARG A 1 177 ? -8.141 3.133 4.811 1.00 96.44 177 ARG A N 1
ATOM 1413 C CA . ARG A 1 177 ? -9.254 3.502 5.698 1.00 96.44 177 ARG A CA 1
ATOM 1414 C C . ARG A 1 177 ? -10.520 2.718 5.360 1.00 96.44 177 ARG A C 1
ATOM 1416 O O . ARG A 1 177 ? -11.158 2.210 6.279 1.00 96.44 177 ARG A O 1
ATOM 1423 N N . ASP A 1 178 ? -10.818 2.528 4.074 1.00 95.69 178 ASP A N 1
ATOM 1424 C CA . ASP A 1 178 ? -11.954 1.711 3.621 1.00 95.69 178 ASP A CA 1
ATOM 1425 C C . ASP A 1 178 ? -11.871 0.269 4.145 1.00 95.69 178 ASP A C 1
ATOM 1427 O O . ASP A 1 178 ? -12.868 -0.294 4.599 1.00 95.69 178 ASP A O 1
ATOM 1431 N N . ILE A 1 179 ? -10.671 -0.323 4.168 1.00 95.88 179 ILE A N 1
ATOM 1432 C CA . ILE A 1 179 ? -10.457 -1.661 4.744 1.00 95.88 179 ILE A CA 1
ATOM 1433 C C . ILE A 1 179 ? -10.665 -1.665 6.253 1.00 95.88 179 ILE A C 1
ATOM 1435 O O . ILE A 1 179 ? -11.235 -2.621 6.782 1.00 95.88 179 ILE A O 1
ATOM 1439 N N . VAL A 1 180 ? -10.214 -0.625 6.959 1.00 97.88 180 VAL A N 1
ATOM 1440 C CA . VAL A 1 180 ? -10.467 -0.515 8.400 1.00 97.88 180 VAL A CA 1
ATOM 1441 C C . VAL A 1 180 ? -11.968 -0.430 8.666 1.00 97.88 180 VAL A C 1
ATOM 1443 O O . VAL A 1 180 ? -12.464 -1.147 9.531 1.00 97.88 180 VAL A O 1
ATOM 1446 N N . TYR A 1 181 ? -12.707 0.378 7.904 1.00 97.94 181 TYR A N 1
ATOM 1447 C CA . TYR A 1 181 ? -14.158 0.467 8.044 1.00 97.94 181 TYR A CA 1
ATOM 1448 C C . TYR A 1 181 ? -14.859 -0.851 7.725 1.00 97.94 181 TYR A C 1
ATOM 1450 O O . TYR A 1 181 ? -15.704 -1.279 8.509 1.00 97.94 181 TYR A O 1
ATOM 1458 N N . ALA A 1 182 ? -14.482 -1.535 6.642 1.00 96.69 182 ALA A N 1
ATOM 1459 C CA . ALA A 1 182 ? -15.015 -2.859 6.327 1.00 96.69 182 ALA A CA 1
ATOM 1460 C C . ALA A 1 182 ? -14.759 -3.851 7.474 1.00 96.69 182 ALA A C 1
ATOM 1462 O O . ALA A 1 182 ? -15.685 -4.503 7.948 1.00 96.69 182 ALA A O 1
ATOM 1463 N N . PHE A 1 183 ? -13.530 -3.890 8.001 1.00 97.62 183 PHE A N 1
ATOM 1464 C CA . PHE A 1 183 ? -13.179 -4.737 9.139 1.00 97.62 183 PHE A CA 1
ATOM 1465 C C . PHE A 1 183 ? -14.020 -4.425 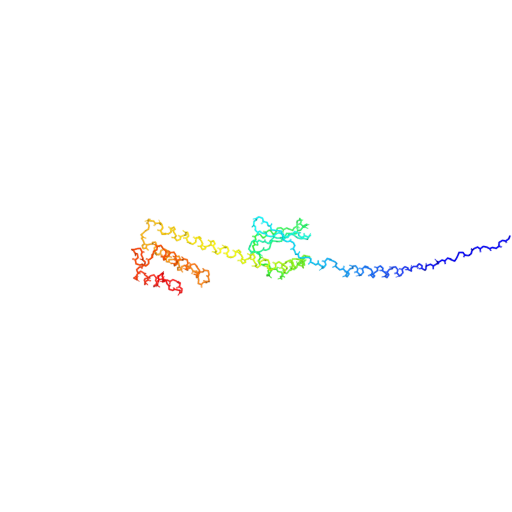10.385 1.00 97.62 183 PHE A C 1
ATOM 1467 O O . PHE A 1 183 ? -14.508 -5.350 11.034 1.00 97.62 183 PHE A O 1
ATOM 1474 N N . ILE A 1 184 ? -14.200 -3.140 10.720 1.00 97.81 184 ILE A N 1
ATOM 1475 C CA . ILE A 1 184 ? -15.008 -2.723 11.875 1.00 97.81 184 ILE A CA 1
ATOM 1476 C C . ILE A 1 184 ? -16.465 -3.134 11.680 1.00 97.81 184 ILE A C 1
ATOM 1478 O O . ILE A 1 184 ? -17.050 -3.698 12.593 1.00 97.81 184 ILE A O 1
ATOM 1482 N N . ARG A 1 185 ? -17.049 -2.909 10.502 1.00 97.31 185 ARG A N 1
ATOM 1483 C CA . ARG A 1 185 ? -18.450 -3.262 10.232 1.00 97.31 185 ARG A CA 1
ATOM 1484 C C . ARG A 1 185 ? -18.697 -4.768 10.279 1.00 97.31 185 ARG A C 1
ATOM 1486 O O . ARG A 1 185 ? -19.743 -5.188 10.757 1.00 97.31 185 ARG A O 1
ATOM 1493 N N . GLU A 1 186 ? -17.736 -5.566 9.821 1.00 96.25 186 GLU A N 1
ATOM 1494 C CA . GLU A 1 186 ? -17.821 -7.030 9.842 1.00 96.25 186 GLU A CA 1
ATOM 1495 C C . GLU A 1 186 ? -17.582 -7.622 11.241 1.00 96.25 186 GLU A C 1
ATOM 1497 O O . GLU A 1 186 ? -18.228 -8.596 11.616 1.00 96.25 186 GLU A O 1
ATOM 1502 N N . THR A 1 187 ? -16.650 -7.055 12.015 1.00 95.50 187 THR A N 1
ATOM 1503 C CA . THR A 1 187 ? -16.161 -7.665 13.271 1.00 95.50 187 THR A CA 1
ATOM 1504 C C . THR A 1 187 ? -16.751 -7.019 14.525 1.00 95.50 187 THR A C 1
ATOM 1506 O O . THR A 1 187 ? -16.863 -7.663 15.564 1.00 95.50 187 THR A O 1
ATOM 1509 N N . ILE A 1 188 ? -17.101 -5.738 14.441 1.00 95.81 188 ILE A N 1
ATOM 1510 C CA . ILE A 1 188 ? -17.574 -4.897 15.542 1.00 95.81 188 ILE A CA 1
ATOM 1511 C C . ILE A 1 188 ? -18.823 -4.115 15.074 1.00 95.81 188 ILE A C 1
ATOM 1513 O O . ILE A 1 188 ? -18.796 -2.880 15.025 1.00 95.81 188 ILE A O 1
ATOM 1517 N N . PRO A 1 189 ? -19.910 -4.795 14.662 1.00 95.25 189 PRO A N 1
ATOM 1518 C CA . PRO A 1 189 ? -21.068 -4.151 14.042 1.00 95.25 189 PRO A CA 1
ATOM 1519 C C . PRO A 1 189 ? -21.764 -3.156 14.982 1.00 95.25 189 PRO A C 1
ATOM 1521 O O . PRO A 1 189 ? -21.702 -3.289 16.209 1.00 95.25 189 PRO A O 1
ATOM 1524 N N . ALA A 1 190 ? -22.451 -2.165 14.404 1.00 94.38 190 ALA A N 1
ATOM 1525 C CA . ALA A 1 190 ? -23.214 -1.171 15.159 1.00 94.38 190 ALA A CA 1
ATOM 1526 C C . ALA A 1 190 ? -24.232 -1.848 16.093 1.00 94.38 190 ALA A C 1
ATOM 1528 O O . ALA A 1 190 ? -24.917 -2.790 15.701 1.00 94.38 190 ALA A O 1
ATOM 1529 N N . GLY A 1 191 ? -24.319 -1.370 17.336 1.00 92.44 191 GLY A N 1
ATOM 1530 C CA . GLY A 1 191 ? -25.220 -1.920 18.355 1.00 92.44 191 GLY A CA 1
ATOM 1531 C C . GLY A 1 191 ? -24.742 -3.212 19.031 1.00 92.44 191 GLY A C 1
ATOM 1532 O O . GLY A 1 191 ? -25.398 -3.662 19.966 1.00 92.44 191 GLY A O 1
ATOM 1533 N N . SER A 1 192 ? -23.609 -3.798 18.619 1.00 94.44 192 SER A N 1
ATOM 1534 C CA . SER A 1 192 ? -22.974 -4.872 19.399 1.00 94.44 192 SER A CA 1
ATOM 1535 C C . SER A 1 192 ? -22.422 -4.359 20.735 1.00 94.44 192 SER A C 1
ATOM 1537 O O . SER A 1 192 ? -22.113 -3.177 20.879 1.00 94.44 192 SER A O 1
ATOM 1539 N N . GLU A 1 193 ? -22.243 -5.259 21.707 1.00 93.56 193 GLU A N 1
ATOM 1540 C CA . GLU A 1 193 ? -21.577 -4.950 22.987 1.00 93.56 193 GLU A CA 1
ATOM 1541 C C . GLU A 1 193 ? -20.165 -4.380 22.771 1.00 93.56 193 GLU A C 1
ATOM 1543 O O . GLU A 1 193 ? -19.701 -3.488 23.484 1.00 93.56 193 GLU A O 1
ATOM 1548 N N . ASP A 1 194 ? -19.498 -4.861 21.726 1.00 94.19 194 ASP A N 1
ATOM 1549 C CA . ASP A 1 194 ? -18.154 -4.449 21.366 1.00 94.19 194 ASP A CA 1
ATOM 1550 C C . ASP A 1 194 ? -18.106 -3.150 20.542 1.00 94.19 194 ASP A C 1
ATOM 1552 O O . ASP A 1 194 ? -17.003 -2.653 20.296 1.00 94.19 194 ASP A O 1
ATOM 1556 N N . ALA A 1 195 ? -19.247 -2.576 20.139 1.00 96.94 195 ALA A N 1
ATOM 1557 C CA . ALA A 1 195 ? -19.321 -1.394 19.279 1.00 96.94 195 ALA A CA 1
ATOM 1558 C C . ALA A 1 195 ? -18.624 -0.154 19.860 1.00 96.94 195 ALA A C 1
ATOM 1560 O O . ALA A 1 195 ? -18.508 0.035 21.075 1.00 96.94 195 ALA A O 1
ATOM 1561 N N . TYR A 1 196 ? -18.173 0.735 18.969 1.00 97.44 196 TYR A N 1
ATOM 1562 C CA . TYR A 1 196 ? -17.768 2.079 19.380 1.00 97.44 196 TYR A CA 1
ATOM 1563 C C . TYR A 1 196 ? -18.992 2.850 19.877 1.00 97.44 196 TYR A C 1
ATOM 1565 O O . TYR A 1 196 ? -19.985 2.975 19.161 1.00 97.44 196 TYR A O 1
ATOM 1573 N N . THR A 1 197 ? -18.906 3.410 21.082 1.00 96.38 197 THR A N 1
ATOM 1574 C CA . THR A 1 197 ? -19.964 4.276 21.618 1.00 96.38 197 THR A CA 1
ATOM 1575 C C . THR A 1 197 ? -19.859 5.687 21.041 1.00 96.38 197 THR A C 1
ATOM 1577 O O . THR A 1 197 ? -18.780 6.134 20.649 1.00 96.38 197 THR A O 1
ATOM 1580 N N . GLU A 1 198 ? -20.954 6.449 21.051 1.00 96.56 198 GLU A N 1
ATOM 1581 C CA . GLU A 1 198 ? -20.950 7.850 20.597 1.00 96.56 198 GLU A CA 1
ATOM 1582 C C . GLU A 1 198 ? -19.960 8.727 21.379 1.00 96.56 198 GLU A C 1
ATOM 1584 O O . GLU A 1 198 ? -19.243 9.552 20.803 1.00 96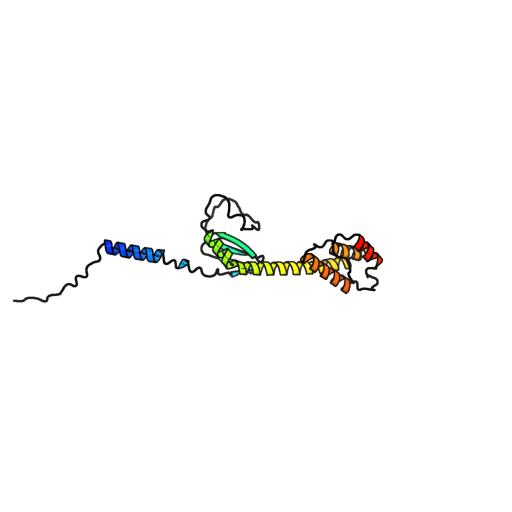.56 198 GLU A O 1
ATOM 1589 N N . SER A 1 199 ? -19.868 8.520 22.696 1.00 96.62 199 SER A N 1
ATOM 1590 C CA . SER A 1 199 ? -18.916 9.228 23.556 1.00 96.62 199 SER A CA 1
ATOM 1591 C C . SER A 1 199 ? -17.467 8.859 23.233 1.00 96.62 199 SER A C 1
ATOM 1593 O O . SER A 1 199 ? -16.582 9.718 23.247 1.00 96.62 199 SER A O 1
ATOM 1595 N N . GLU A 1 200 ? -17.211 7.595 22.888 1.00 96.88 200 GLU A N 1
ATOM 1596 C CA . GLU A 1 200 ? -15.903 7.145 22.430 1.00 96.88 200 GLU A CA 1
ATOM 1597 C C . GLU A 1 200 ? -15.548 7.761 21.074 1.00 96.88 200 GLU A C 1
ATOM 1599 O O . GLU A 1 200 ? -14.466 8.330 20.950 1.00 96.88 200 GLU A O 1
ATOM 1604 N N . LEU A 1 201 ? -16.458 7.729 20.095 1.00 98.06 201 LEU A N 1
ATOM 1605 C CA . LEU A 1 201 ? -16.253 8.338 18.777 1.00 98.06 201 LEU A CA 1
ATOM 1606 C C . LEU A 1 201 ? -16.015 9.847 18.866 1.00 98.06 201 LEU A C 1
ATOM 1608 O O . LEU A 1 201 ? -15.153 10.369 18.160 1.00 98.06 201 LEU A O 1
ATOM 1612 N N . THR A 1 202 ? -16.738 10.545 19.742 1.00 98.06 202 THR A N 1
ATOM 1613 C CA . THR A 1 202 ? -16.541 11.981 19.986 1.00 98.06 202 THR A CA 1
ATOM 1614 C C . THR A 1 202 ? -15.134 12.254 20.510 1.00 98.06 202 THR A C 1
ATOM 1616 O O . THR A 1 202 ? -14.426 13.104 19.972 1.00 98.06 202 THR A O 1
ATOM 1619 N N . ARG A 1 203 ? -14.685 11.483 21.508 1.00 98.00 203 ARG A N 1
ATOM 1620 C CA . ARG A 1 203 ? -13.340 11.614 22.080 1.00 98.00 203 ARG A CA 1
ATOM 1621 C C . ARG A 1 203 ? -12.241 11.295 21.066 1.00 98.00 203 ARG A C 1
ATOM 1623 O O . ARG A 1 203 ? -11.282 12.049 20.983 1.00 98.00 203 ARG A O 1
ATOM 1630 N N . LEU A 1 204 ? -12.378 10.204 20.308 1.00 97.88 204 LEU A N 1
ATOM 1631 C CA . LEU A 1 204 ? -11.390 9.799 19.301 1.00 97.88 204 LEU A CA 1
ATOM 1632 C C . LEU A 1 204 ? -11.275 10.841 18.185 1.00 97.88 204 LEU A C 1
ATOM 1634 O O . LEU A 1 204 ? -10.174 11.249 17.837 1.00 97.88 204 LEU A O 1
ATOM 1638 N N . ASN A 1 205 ? -12.406 11.341 17.681 1.00 98.31 205 ASN A N 1
ATOM 1639 C CA . ASN A 1 205 ? -12.391 12.409 16.686 1.00 98.31 205 ASN A CA 1
ATOM 1640 C C . ASN A 1 205 ? -11.803 13.715 17.233 1.00 98.31 205 ASN A C 1
ATOM 1642 O O . ASN A 1 205 ? -11.204 14.462 16.467 1.00 98.31 205 ASN A O 1
ATOM 1646 N N . GLY A 1 206 ? -11.952 14.000 18.528 1.00 97.75 206 GLY A N 1
ATOM 1647 C CA . GLY A 1 206 ? -11.353 15.175 19.163 1.00 97.75 206 GLY A CA 1
ATOM 1648 C C . GLY A 1 206 ? -9.823 15.138 19.252 1.00 97.75 206 GLY A C 1
ATOM 1649 O O . GLY A 1 206 ? -9.213 16.192 19.377 1.00 97.75 206 GLY A O 1
ATOM 1650 N N . SER A 1 207 ? -9.206 13.955 19.168 1.00 95.69 207 SER A N 1
ATOM 1651 C CA . SER A 1 207 ? -7.752 13.762 19.268 1.00 95.69 207 SER A CA 1
ATOM 1652 C C . SER A 1 207 ? -7.114 13.223 17.984 1.00 95.69 207 SER A C 1
ATOM 1654 O O . SER A 1 207 ? -6.037 12.641 18.060 1.00 95.69 207 SER A O 1
ATOM 1656 N N . ARG A 1 208 ? -7.811 13.309 16.847 1.00 96.94 208 ARG A N 1
ATOM 1657 C CA . ARG A 1 208 ? -7.346 12.757 15.569 1.00 96.94 208 ARG A CA 1
ATOM 1658 C C . ARG A 1 208 ? -6.312 13.667 14.908 1.00 96.94 208 ARG A C 1
ATOM 1660 O O . ARG A 1 208 ? -6.448 14.889 14.976 1.00 96.94 208 ARG A O 1
ATOM 1667 N N . GLU A 1 209 ? -5.349 13.067 14.225 1.00 95.75 209 GLU A N 1
ATOM 1668 C CA . GLU A 1 209 ? -4.412 13.771 13.343 1.00 95.75 209 GLU A CA 1
ATOM 1669 C C . GLU A 1 209 ? -4.926 13.825 11.899 1.00 95.75 209 GLU A C 1
ATOM 1671 O O . GLU A 1 209 ? -4.663 14.793 11.183 1.00 95.75 209 GLU A O 1
ATOM 1676 N N . SER A 1 210 ? -5.711 12.827 11.477 1.00 95.31 210 SER A N 1
ATOM 1677 C CA . SER A 1 210 ? -6.252 12.769 10.123 1.00 95.31 210 SER A CA 1
ATOM 1678 C C . SER A 1 210 ? -7.242 13.899 9.837 1.00 95.31 210 SER A C 1
ATOM 1680 O O . SER A 1 210 ? -8.064 14.300 10.672 1.00 95.31 210 SER A O 1
ATOM 1682 N N . THR A 1 211 ? -7.223 14.375 8.590 1.00 94.81 211 THR A N 1
ATOM 1683 C CA . THR A 1 211 ? -8.174 15.393 8.117 1.00 94.81 211 THR A CA 1
ATOM 1684 C C . THR A 1 211 ? -9.605 14.855 8.049 1.00 94.81 211 THR A C 1
ATOM 1686 O O . THR A 1 211 ? -10.576 15.599 8.218 1.00 94.81 211 THR A O 1
ATOM 1689 N N . GLN A 1 212 ? -9.744 13.542 7.861 1.00 95.50 212 GLN A N 1
ATOM 1690 C CA . GLN A 1 212 ? -11.024 12.858 7.748 1.00 95.50 212 GLN A CA 1
ATOM 1691 C C . GLN A 1 212 ? -11.652 12.638 9.125 1.00 95.50 212 GLN A C 1
ATOM 1693 O O . GLN A 1 212 ? -10.978 12.613 10.152 1.00 95.50 212 GLN A O 1
ATOM 1698 N N . ARG A 1 213 ? -12.977 12.486 9.171 1.00 96.88 213 ARG A N 1
ATOM 1699 C CA . ARG A 1 213 ? -13.685 12.117 10.403 1.00 96.88 213 ARG A CA 1
ATOM 1700 C C . ARG A 1 213 ? -13.714 10.597 10.532 1.00 96.88 213 ARG A C 1
ATOM 1702 O O . ARG A 1 213 ? -14.090 9.904 9.593 1.00 96.88 213 ARG A O 1
ATOM 1709 N N . PHE A 1 214 ? -13.411 10.077 11.715 1.00 98.25 214 PHE A N 1
ATOM 1710 C CA . PHE A 1 214 ? -13.608 8.668 12.025 1.00 98.25 214 PHE A CA 1
ATOM 1711 C C . PHE A 1 214 ? -15.092 8.381 12.283 1.00 98.25 214 PHE A C 1
ATOM 1713 O O . PHE A 1 214 ? -15.617 8.683 13.360 1.00 98.25 214 PHE A O 1
ATOM 1720 N N . ALA A 1 215 ? -15.765 7.814 11.280 1.00 97.06 215 ALA A N 1
ATOM 1721 C CA . ALA A 1 215 ? -17.172 7.419 11.322 1.00 97.06 215 ALA A CA 1
ATOM 1722 C C . ALA A 1 215 ? -17.327 5.975 10.796 1.00 97.06 215 ALA A C 1
ATOM 1724 O O . ALA A 1 215 ? -17.590 5.775 9.613 1.00 97.06 215 ALA A O 1
ATOM 1725 N N . PRO A 1 216 ? -17.086 4.952 11.641 1.00 95.88 216 PRO A N 1
ATOM 1726 C CA . PRO A 1 216 ? -17.025 3.561 11.187 1.00 95.88 216 PRO A CA 1
ATOM 1727 C C . PRO A 1 216 ? -18.386 2.916 10.877 1.00 95.88 216 PRO A C 1
ATOM 1729 O O . PRO A 1 216 ? -18.420 1.863 10.233 1.00 95.88 216 PRO A O 1
ATOM 1732 N N . TYR A 1 217 ? -19.488 3.526 11.318 1.00 95.75 217 TYR A N 1
ATOM 1733 C CA . TYR A 1 217 ? -20.856 3.050 11.106 1.00 95.75 217 TYR A CA 1
ATOM 1734 C C . TYR A 1 217 ? -21.564 3.930 10.089 1.00 95.75 217 TYR A C 1
ATOM 1736 O O . TYR A 1 217 ? -21.530 5.166 10.270 1.00 95.75 217 TYR A O 1
#